Protein AF-A0A1X0S6D9-F1 (afdb_monomer_lite)

pLDDT: mean 72.65, std 21.73, range [29.25, 95.44]

Radius of gyration: 28.61 Å; chains: 1; bounding box: 70×39×97 Å

Organism: Rhizopus microsporus (NCBI:txid58291)

Secondary structure (DSSP, 8-state):
--HHHHHHHHHHHHTTTSEEEEEEEEE-TTTSSSEEEEEEEEEE--TT-SPPPPPP-SEEEEETTEEEE---TTPPPB-TTT--BS--GGG-TTSPP--PBPTTT--BSS-GGG-TT-S-GGGS----PPPPPTT----------PPP--------------------------------PPP-PPPPPPPPPP-

Structure (mmCIF, N/CA/C/O backbone):
data_AF-A0A1X0S6D9-F1
#
_entry.id   AF-A0A1X0S6D9-F1
#
loop_
_atom_site.group_PDB
_atom_site.id
_atom_site.type_symbol
_atom_site.label_atom_id
_atom_site.label_alt_id
_atom_site.label_comp_id
_atom_site.label_asym_id
_atom_site.label_entity_id
_atom_site.label_seq_id
_atom_site.pdbx_PDB_ins_code
_atom_site.Cartn_x
_atom_site.Cartn_y
_atom_site.Cartn_z
_atom_site.occupancy
_atom_site.B_iso_or_equiv
_atom_site.auth_seq_id
_atom_site.auth_comp_id
_atom_site.auth_asym_id
_atom_site.auth_atom_id
_atom_site.pdbx_PDB_model_num
ATOM 1 N N . MET A 1 1 ? -3.672 19.809 2.678 1.00 74.12 1 MET A N 1
ATOM 2 C CA . MET A 1 1 ? -3.952 19.153 3.972 1.00 74.12 1 MET A CA 1
ATOM 3 C C . MET A 1 1 ? -2.693 19.253 4.811 1.00 74.12 1 MET A C 1
ATOM 5 O O . MET A 1 1 ? -1.632 18.949 4.273 1.00 74.12 1 MET A O 1
ATOM 9 N N . SER A 1 2 ? -2.785 19.745 6.048 1.00 86.00 2 SER A N 1
ATOM 10 C CA . SER A 1 2 ? -1.627 19.768 6.954 1.00 86.00 2 SER A CA 1
ATOM 11 C C . SER A 1 2 ? -1.266 18.348 7.403 1.00 86.00 2 SER A C 1
ATOM 13 O O . SER A 1 2 ? -2.060 17.416 7.237 1.00 86.00 2 SER A O 1
ATOM 15 N N . ILE A 1 3 ? -0.071 18.162 7.961 1.00 87.31 3 ILE A N 1
ATOM 16 C CA . ILE A 1 3 ? 0.347 16.838 8.425 1.00 87.31 3 ILE A CA 1
ATOM 17 C C . ILE A 1 3 ? -0.449 16.366 9.641 1.00 87.31 3 ILE A C 1
ATOM 19 O O . ILE A 1 3 ? -0.754 15.181 9.749 1.00 87.31 3 ILE A O 1
ATOM 23 N N . GLU A 1 4 ? -0.850 17.286 10.514 1.00 89.38 4 GLU A N 1
ATOM 24 C CA . GLU A 1 4 ? -1.694 16.998 11.672 1.00 89.38 4 GLU A CA 1
ATOM 25 C C . GLU A 1 4 ? -3.076 16.523 11.211 1.00 89.38 4 GLU A C 1
ATOM 27 O O . GLU A 1 4 ? -3.553 15.483 11.652 1.00 89.38 4 GLU A O 1
ATOM 32 N N . GLN A 1 5 ? -3.666 17.208 10.224 1.00 90.12 5 GLN A N 1
ATOM 33 C CA . GLN A 1 5 ? -4.934 16.792 9.619 1.00 90.12 5 GLN A CA 1
ATOM 34 C C . GLN A 1 5 ? -4.836 15.412 8.958 1.00 90.12 5 GLN A C 1
ATOM 36 O O . GLN A 1 5 ? -5.751 14.598 9.085 1.00 90.12 5 GLN A O 1
ATOM 41 N N . LEU A 1 6 ? -3.734 15.135 8.249 1.00 89.88 6 LEU A N 1
ATOM 42 C CA . LEU A 1 6 ? -3.487 13.819 7.656 1.00 89.88 6 LEU A CA 1
ATOM 43 C C . LEU A 1 6 ? -3.380 12.744 8.743 1.00 89.88 6 LEU A C 1
ATOM 45 O O . LEU A 1 6 ? -3.995 11.687 8.614 1.00 89.88 6 LEU A O 1
ATOM 49 N N . ARG A 1 7 ? -2.627 13.021 9.811 1.00 91.38 7 ARG A N 1
ATOM 50 C CA . ARG A 1 7 ? -2.452 12.119 10.952 1.00 91.38 7 ARG A CA 1
ATOM 51 C C . ARG A 1 7 ? -3.796 11.769 11.578 1.00 91.38 7 ARG A C 1
ATOM 53 O O . ARG A 1 7 ? -4.087 10.586 11.717 1.00 91.38 7 ARG A O 1
ATOM 60 N N . ASP A 1 8 ? -4.620 12.758 11.903 1.00 92.81 8 ASP A N 1
ATOM 61 C CA . ASP A 1 8 ? -5.914 12.523 12.549 1.00 92.81 8 ASP A CA 1
ATOM 62 C C . ASP A 1 8 ? -6.859 11.727 11.644 1.00 92.81 8 ASP A C 1
ATOM 64 O O . ASP A 1 8 ? -7.493 10.766 12.087 1.00 92.81 8 ASP A O 1
ATOM 68 N N . LYS A 1 9 ? -6.894 12.049 10.344 1.00 92.81 9 LYS A N 1
ATOM 69 C CA . LYS A 1 9 ? -7.662 11.265 9.369 1.00 92.81 9 LYS A CA 1
ATOM 70 C C . LYS A 1 9 ? -7.171 9.820 9.272 1.00 92.81 9 LYS A C 1
ATOM 72 O O . LYS A 1 9 ? -7.998 8.915 9.202 1.00 92.81 9 LYS A O 1
ATOM 77 N N . LEU A 1 10 ? -5.857 9.585 9.280 1.00 92.94 10 LEU A N 1
ATOM 78 C CA . LEU A 1 10 ? -5.287 8.233 9.266 1.00 92.94 10 LEU A CA 1
ATOM 79 C C . LEU A 1 10 ? -5.650 7.474 10.543 1.00 92.94 10 LEU A C 1
ATOM 81 O O . LEU A 1 10 ? -6.169 6.367 10.451 1.00 92.94 10 LEU A O 1
ATOM 85 N N . LEU A 1 11 ? -5.459 8.067 11.722 1.00 93.50 11 LEU A N 1
ATOM 86 C CA . LEU A 1 11 ? -5.821 7.433 12.994 1.00 93.50 11 LEU A CA 1
ATOM 87 C C . LEU A 1 11 ? -7.296 7.009 13.010 1.00 93.50 11 LEU A C 1
ATOM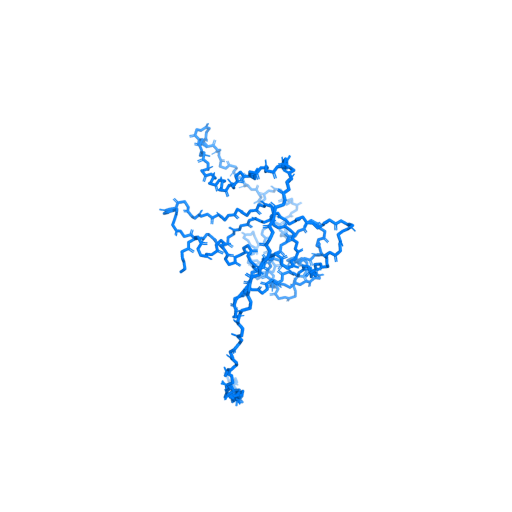 89 O O . LEU A 1 11 ? -7.602 5.853 13.303 1.00 93.50 11 LEU A O 1
ATOM 93 N N . ASN A 1 12 ? -8.193 7.913 12.612 1.00 93.31 12 ASN A N 1
ATOM 94 C CA . ASN A 1 12 ? -9.628 7.638 12.563 1.00 93.31 12 ASN A CA 1
ATOM 95 C C . ASN A 1 12 ? -9.982 6.575 11.516 1.00 93.31 12 ASN A C 1
ATOM 97 O O . ASN A 1 12 ? -10.788 5.686 11.781 1.00 93.31 12 ASN A O 1
ATOM 101 N N . ASN A 1 13 ? -9.365 6.634 10.333 1.00 94.31 13 ASN A N 1
ATOM 102 C CA . ASN A 1 13 ? -9.612 5.663 9.273 1.00 94.31 13 ASN A CA 1
ATOM 103 C C . ASN A 1 13 ? -9.200 4.246 9.696 1.00 94.31 13 ASN A C 1
ATOM 105 O O . ASN A 1 13 ? -9.939 3.293 9.435 1.00 94.31 13 ASN A O 1
ATOM 109 N N . PHE A 1 14 ? -8.049 4.122 10.361 1.00 94.81 14 PHE A N 1
ATOM 110 C CA . PHE A 1 14 ? -7.459 2.837 10.714 1.00 94.81 14 PHE A CA 1
ATOM 111 C C . PHE A 1 14 ? -8.010 2.213 12.001 1.00 94.81 14 PHE A C 1
ATOM 113 O O . PHE A 1 14 ? -7.869 1.002 12.183 1.00 94.81 14 PHE A O 1
ATOM 120 N N . ALA A 1 15 ? -8.701 2.987 12.842 1.00 93.38 15 ALA A N 1
ATOM 121 C CA . ALA A 1 15 ? -9.353 2.493 14.057 1.00 93.38 15 ALA A CA 1
ATOM 122 C C . ALA A 1 15 ? -10.362 1.354 13.793 1.00 93.38 15 ALA A C 1
ATOM 124 O O . ALA A 1 15 ? -10.583 0.507 14.657 1.00 93.38 15 ALA A O 1
ATOM 125 N N . ARG A 1 16 ? -10.933 1.274 12.581 1.00 93.44 16 ARG A N 1
ATOM 126 C CA . ARG A 1 16 ? -11.834 0.175 12.179 1.00 93.44 16 ARG A CA 1
ATOM 127 C C . ARG A 1 16 ? -11.128 -1.180 12.021 1.00 93.44 16 ARG A C 1
ATOM 129 O O . ARG A 1 16 ? -11.762 -2.228 12.108 1.00 93.44 16 ARG A O 1
ATOM 136 N N . TYR A 1 17 ? -9.815 -1.166 11.781 1.00 93.94 17 TYR A N 1
ATOM 137 C CA . TYR A 1 17 ? -9.015 -2.369 11.523 1.00 93.94 17 TYR A CA 1
ATOM 138 C C . TYR A 1 17 ? -8.257 -2.869 12.762 1.00 93.94 17 TYR A C 1
ATOM 140 O O . TYR A 1 17 ? -7.723 -3.983 12.737 1.00 93.94 17 TYR A O 1
ATOM 148 N N . GLY A 1 18 ? -8.192 -2.068 13.830 1.00 93.88 18 GLY A N 1
ATOM 149 C CA . GLY A 1 18 ? -7.515 -2.402 15.081 1.00 93.88 18 GLY A CA 1
ATOM 150 C C . GLY A 1 18 ? -7.342 -1.196 16.003 1.00 93.88 18 GLY A C 1
ATOM 151 O O . GLY A 1 18 ? -7.600 -0.054 15.626 1.00 93.88 18 GLY A O 1
ATOM 152 N N . ILE A 1 19 ? -6.842 -1.449 17.210 1.00 93.44 19 ILE A N 1
ATOM 153 C CA . ILE A 1 19 ? -6.439 -0.402 18.151 1.00 93.44 19 ILE A CA 1
ATOM 154 C C . ILE A 1 19 ? -5.110 0.178 17.664 1.00 93.44 19 ILE A C 1
ATOM 156 O O . ILE A 1 19 ? -4.086 -0.507 17.660 1.00 93.44 19 ILE A O 1
ATOM 160 N N . VAL A 1 20 ? -5.111 1.442 17.250 1.00 95.00 20 VAL A N 1
ATOM 161 C CA . VAL A 1 20 ? -3.894 2.115 16.785 1.00 95.00 20 VAL A CA 1
ATOM 162 C C . VAL A 1 20 ? -3.003 2.450 17.983 1.00 95.00 20 VAL A C 1
ATOM 164 O O . VAL A 1 20 ? -3.421 3.202 18.863 1.00 95.00 20 VAL A O 1
ATOM 167 N N . ARG A 1 21 ? -1.778 1.912 18.031 1.00 94.56 21 ARG A N 1
ATOM 168 C CA . ARG A 1 21 ? -0.798 2.267 19.083 1.00 94.56 21 ARG A CA 1
ATOM 169 C C . ARG A 1 21 ? 0.202 3.308 18.623 1.00 94.56 21 ARG A C 1
ATOM 171 O O . ARG A 1 21 ? 0.528 4.215 19.377 1.00 94.56 21 ARG A O 1
ATOM 178 N N . GLU A 1 22 ? 0.666 3.180 17.388 1.00 94.31 22 GLU A N 1
ATOM 179 C CA . GLU A 1 22 ? 1.701 4.045 16.840 1.00 94.31 22 GLU A CA 1
ATOM 180 C C . GLU A 1 22 ? 1.413 4.349 15.373 1.00 94.31 22 GLU A C 1
ATOM 182 O O . GLU A 1 22 ? 0.964 3.480 14.625 1.00 94.31 22 GLU A O 1
ATOM 187 N N . LEU A 1 23 ? 1.675 5.593 14.972 1.00 94.31 23 LEU A N 1
ATOM 188 C CA . LEU A 1 23 ? 1.601 6.055 13.593 1.00 94.31 23 LEU A CA 1
ATOM 189 C C . LEU A 1 23 ? 2.825 6.924 13.308 1.00 94.31 23 LEU A C 1
ATOM 191 O O . LEU A 1 23 ? 2.993 7.993 13.899 1.00 94.31 23 LEU A O 1
ATOM 195 N N . VAL A 1 24 ? 3.643 6.464 12.369 1.00 93.00 24 VAL A N 1
ATOM 196 C CA . VAL A 1 24 ? 4.823 7.159 11.861 1.00 93.00 24 VAL A CA 1
ATOM 197 C C . VAL A 1 24 ? 4.547 7.572 10.423 1.00 93.00 24 VAL A C 1
ATOM 199 O O . VAL A 1 24 ? 4.205 6.745 9.579 1.00 93.00 24 VAL A O 1
ATOM 202 N N . ILE A 1 25 ? 4.702 8.860 10.139 1.00 92.12 25 ILE A N 1
ATOM 203 C CA . ILE A 1 25 ? 4.553 9.439 8.804 1.00 92.12 25 ILE A CA 1
ATOM 204 C C . ILE A 1 25 ? 5.939 9.911 8.378 1.00 92.12 25 ILE A C 1
ATOM 206 O O . ILE A 1 25 ? 6.528 10.748 9.060 1.00 92.12 25 ILE A O 1
ATOM 210 N N . TYR A 1 26 ? 6.468 9.379 7.277 1.00 90.00 26 TYR A N 1
ATOM 211 C CA . TYR A 1 26 ? 7.764 9.818 6.772 1.00 90.00 26 TYR A CA 1
ATOM 212 C C . TYR A 1 26 ? 7.613 11.116 5.979 1.00 90.00 26 TYR A C 1
ATOM 214 O O . TYR A 1 26 ? 6.685 11.285 5.180 1.00 90.00 26 TYR A O 1
ATOM 222 N N . LEU A 1 27 ? 8.549 12.031 6.199 1.00 88.25 27 LEU A N 1
ATOM 223 C CA . LEU A 1 27 ? 8.610 13.324 5.532 1.00 88.25 27 LEU A CA 1
ATOM 224 C C . LEU A 1 27 ? 9.818 13.377 4.618 1.00 88.25 27 LEU A C 1
ATOM 226 O O . LEU A 1 27 ? 10.778 12.645 4.828 1.00 88.25 27 LEU A O 1
ATOM 230 N N . ASP A 1 28 ? 9.735 14.204 3.582 1.00 83.19 28 ASP A N 1
ATOM 231 C CA . ASP A 1 28 ? 10.884 14.434 2.713 1.00 83.19 28 ASP A CA 1
ATOM 232 C C . ASP A 1 28 ? 11.926 15.322 3.408 1.00 83.19 28 ASP A C 1
ATOM 234 O O . ASP A 1 28 ? 11.591 16.337 4.034 1.00 83.19 28 ASP A O 1
ATOM 238 N N . ASP A 1 29 ? 13.188 14.937 3.254 1.00 71.44 29 ASP A N 1
ATOM 239 C CA . ASP A 1 29 ? 14.363 15.584 3.826 1.00 71.44 29 ASP A CA 1
ATOM 240 C C . ASP A 1 29 ? 14.575 17.013 3.300 1.00 71.44 29 ASP A C 1
ATOM 242 O O . ASP A 1 29 ? 15.114 17.856 4.016 1.00 71.44 29 ASP A O 1
ATOM 246 N N . TRP A 1 30 ? 14.136 17.332 2.073 1.00 71.06 30 TRP A N 1
ATOM 247 C CA . TRP A 1 30 ? 14.422 18.638 1.460 1.00 71.06 30 TRP A CA 1
ATOM 248 C C . TRP A 1 30 ? 13.628 19.798 2.078 1.00 71.06 30 TRP A C 1
ATOM 250 O O . TRP A 1 30 ? 14.054 20.951 1.996 1.00 71.06 30 TRP A O 1
ATOM 260 N N . ALA A 1 31 ? 12.475 19.538 2.703 1.00 68.06 31 ALA A N 1
ATOM 261 C CA . ALA A 1 31 ? 11.755 20.609 3.398 1.00 68.06 31 ALA A CA 1
ATOM 262 C C . ALA A 1 31 ? 11.004 20.214 4.669 1.00 68.06 31 ALA A C 1
ATOM 264 O O . ALA A 1 31 ? 10.358 21.095 5.236 1.00 68.06 31 ALA A O 1
ATOM 265 N N . GLN A 1 32 ? 11.025 18.942 5.093 1.00 66.31 32 GLN A N 1
ATOM 266 C CA . GLN A 1 32 ? 10.344 18.423 6.295 1.00 66.31 32 GLN A CA 1
ATOM 267 C C . GLN A 1 32 ? 8.880 18.881 6.460 1.00 66.31 32 GLN A C 1
ATOM 269 O O . GLN A 1 32 ? 8.333 18.917 7.558 1.00 66.31 32 GLN A O 1
ATOM 274 N N . ARG A 1 33 ? 8.222 19.268 5.363 1.00 72.25 33 ARG A N 1
ATOM 275 C CA . ARG A 1 33 ? 6.898 19.919 5.373 1.00 72.25 33 ARG A CA 1
ATOM 276 C C . ARG A 1 33 ? 5.863 19.160 4.562 1.00 72.25 33 ARG A C 1
ATOM 278 O O . ARG A 1 33 ? 4.696 19.540 4.557 1.00 72.25 33 ARG A O 1
ATOM 285 N N . TRP A 1 34 ? 6.276 18.108 3.865 1.00 80.31 34 TRP A N 1
ATOM 286 C CA . TRP A 1 34 ? 5.420 17.348 2.970 1.00 80.31 34 TRP A CA 1
ATOM 287 C C . TRP A 1 34 ? 5.636 15.857 3.168 1.00 80.31 34 TRP A C 1
ATOM 289 O O . TRP A 1 34 ? 6.749 15.373 3.371 1.00 80.31 34 TRP A O 1
ATOM 299 N N . PHE A 1 35 ? 4.514 15.150 3.130 1.00 84.25 35 PHE A N 1
ATOM 300 C CA . PHE A 1 35 ? 4.442 13.708 3.256 1.00 84.25 35 PHE A CA 1
ATOM 301 C C . PHE A 1 35 ? 5.137 13.035 2.070 1.00 84.25 35 PHE A C 1
ATOM 303 O O . PHE A 1 35 ? 4.791 13.306 0.921 1.00 84.25 35 PHE A O 1
ATOM 310 N N . SER A 1 36 ? 6.070 12.122 2.347 1.00 85.50 36 SER A N 1
ATOM 311 C CA . SER A 1 36 ? 6.827 11.397 1.313 1.00 85.50 36 SER A CA 1
ATOM 312 C C . SER A 1 36 ? 6.026 10.278 0.631 1.00 85.50 36 SER A C 1
ATOM 314 O O . SER A 1 36 ? 6.542 9.570 -0.234 1.00 85.50 36 SER A O 1
ATOM 316 N N . GLY A 1 37 ? 4.765 10.083 1.031 1.00 88.12 37 GLY A N 1
ATOM 317 C CA . GLY A 1 37 ? 3.901 9.021 0.519 1.00 88.12 37 GLY A CA 1
ATOM 318 C C . GLY A 1 37 ? 4.013 7.698 1.278 1.00 88.12 37 GLY A C 1
ATOM 319 O O . GLY A 1 37 ? 3.290 6.762 0.949 1.00 88.12 37 GLY A O 1
ATOM 320 N N . ASN A 1 38 ? 4.884 7.605 2.290 1.00 90.81 38 ASN A N 1
ATOM 321 C CA . ASN A 1 38 ? 5.117 6.377 3.047 1.00 90.81 38 ASN A CA 1
ATOM 322 C C . ASN A 1 38 ? 4.995 6.606 4.555 1.00 90.81 38 ASN A C 1
ATOM 324 O O . ASN A 1 38 ? 5.392 7.641 5.085 1.00 90.81 38 ASN A O 1
ATOM 328 N N . GLY A 1 39 ? 4.493 5.601 5.261 1.00 93.19 39 GLY A N 1
ATOM 329 C CA . GLY A 1 39 ? 4.383 5.611 6.712 1.00 93.19 39 GLY A CA 1
ATOM 330 C C . GLY A 1 39 ? 4.177 4.206 7.257 1.00 93.19 39 GLY A C 1
ATOM 331 O O . GLY A 1 39 ? 3.970 3.256 6.500 1.00 93.19 39 GLY A O 1
ATOM 332 N N . CYS A 1 40 ? 4.228 4.095 8.576 1.00 94.38 40 CYS A N 1
ATOM 333 C CA . CYS A 1 40 ? 4.049 2.852 9.309 1.00 94.38 40 CYS A CA 1
ATOM 334 C C . CYS A 1 40 ? 2.967 3.056 10.366 1.00 94.38 40 CYS A C 1
ATOM 336 O O . CYS A 1 40 ? 2.946 4.079 11.047 1.00 94.38 40 CYS A O 1
ATOM 338 N N . ILE A 1 41 ? 2.081 2.076 10.520 1.00 95.31 41 ILE A N 1
ATOM 339 C CA . ILE A 1 41 ? 1.064 2.072 11.568 1.00 95.31 41 ILE A CA 1
ATOM 340 C C . ILE A 1 41 ? 1.109 0.742 12.311 1.00 95.31 41 ILE A C 1
ATOM 342 O O . ILE A 1 41 ? 1.140 -0.323 11.692 1.00 95.31 41 ILE A O 1
ATOM 346 N N . TYR A 1 42 ? 1.118 0.807 13.639 1.00 94.94 42 TYR A N 1
ATOM 347 C CA . TYR A 1 42 ? 0.985 -0.365 14.489 1.00 94.94 42 TYR A CA 1
ATOM 348 C C . TYR A 1 42 ? -0.467 -0.508 14.935 1.00 94.94 42 TYR A C 1
ATOM 350 O O . TYR A 1 42 ? -1.009 0.355 15.634 1.00 94.94 42 TYR A O 1
ATOM 358 N N . LEU A 1 43 ? -1.077 -1.625 14.539 1.00 94.44 43 LEU A N 1
ATOM 359 C CA . LEU A 1 43 ? -2.441 -1.996 14.892 1.00 94.44 43 LEU A CA 1
ATOM 360 C C . LEU A 1 43 ? -2.415 -3.202 15.823 1.00 94.44 43 LEU A C 1
ATOM 362 O O . LEU A 1 43 ? -1.973 -4.287 15.443 1.00 94.44 43 LEU A O 1
ATOM 366 N N . GLU A 1 44 ? -2.940 -3.026 17.026 1.00 93.19 44 GLU A N 1
ATOM 367 C CA . GLU A 1 44 ? -3.200 -4.125 17.940 1.00 93.19 44 GLU A CA 1
ATOM 368 C C . GLU A 1 44 ? -4.605 -4.683 17.698 1.00 93.19 44 GLU A C 1
ATOM 370 O O . GLU A 1 44 ? -5.591 -3.946 17.658 1.00 93.19 44 GLU A O 1
ATOM 375 N N . ARG A 1 45 ? -4.701 -6.005 17.547 1.00 92.12 45 ARG A N 1
ATOM 376 C CA . ARG A 1 45 ? -5.973 -6.731 17.448 1.00 92.12 45 ARG A CA 1
ATOM 377 C C . ARG A 1 45 ? -6.018 -7.768 18.568 1.00 92.12 45 ARG A C 1
ATOM 379 O O . ARG A 1 45 ? -5.463 -8.855 18.387 1.00 92.12 45 ARG A O 1
ATOM 386 N N . PRO A 1 46 ? -6.614 -7.439 19.727 1.00 88.38 46 PRO A N 1
ATOM 387 C CA . PRO A 1 46 ? -6.722 -8.373 20.835 1.00 88.38 46 PRO A CA 1
ATOM 388 C C . PRO A 1 46 ? -7.518 -9.616 20.404 1.00 88.38 46 PRO A C 1
ATOM 390 O O . PRO A 1 46 ? -8.582 -9.479 19.802 1.00 88.38 46 PRO A O 1
ATOM 393 N N . PRO A 1 47 ? -7.040 -10.836 20.697 1.00 80.69 47 PRO A N 1
ATOM 394 C CA . PRO A 1 47 ? -7.726 -12.065 20.295 1.00 80.69 47 PRO A CA 1
ATOM 395 C C . PRO A 1 47 ? -9.032 -12.313 21.069 1.00 80.69 47 PRO A C 1
ATOM 397 O O . PRO A 1 47 ? -9.858 -13.101 20.620 1.00 80.69 47 PRO A O 1
ATOM 400 N N . SER A 1 48 ? -9.216 -11.659 22.220 1.00 75.50 48 SER A N 1
ATOM 401 C CA . SER A 1 48 ? -10.331 -11.862 23.155 1.00 75.50 48 SER A CA 1
ATOM 402 C C . SER A 1 48 ? -11.237 -10.638 23.325 1.00 75.50 48 SER A C 1
ATOM 404 O O . SER A 1 48 ? -12.014 -10.586 24.274 1.00 75.50 48 SER A O 1
ATOM 406 N N . SER A 1 49 ? -11.127 -9.621 22.466 1.00 71.94 49 SER A N 1
ATOM 407 C CA . SER A 1 49 ? -11.982 -8.435 22.570 1.00 71.94 49 SER A CA 1
ATOM 408 C C . SER A 1 49 ? -13.388 -8.698 22.031 1.00 71.94 49 SER A C 1
ATOM 410 O O . SER A 1 49 ? -13.549 -9.327 20.988 1.00 71.94 49 SER A O 1
ATOM 412 N N . GLU A 1 50 ? -14.403 -8.114 22.673 1.00 82.38 50 GLU A N 1
ATOM 413 C CA . GLU A 1 50 ? -15.772 -8.028 22.130 1.00 82.38 50 GLU A CA 1
ATOM 414 C C . GLU A 1 50 ? -15.836 -7.198 20.833 1.00 82.38 50 GLU A C 1
ATOM 416 O O . GLU A 1 50 ? -16.765 -7.323 20.034 1.0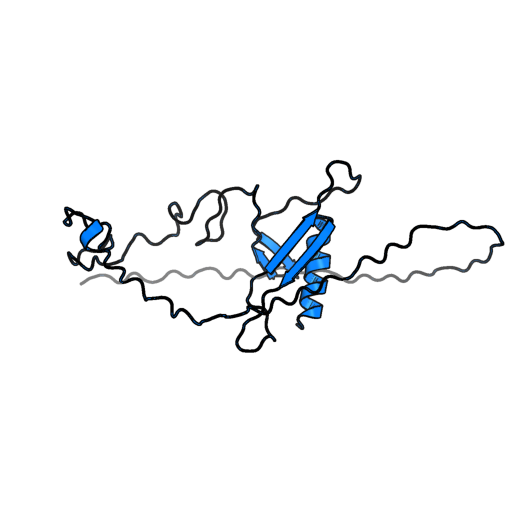0 82.38 50 GLU A O 1
ATOM 421 N N . ILE A 1 51 ? -14.817 -6.368 20.596 1.00 86.62 51 ILE A N 1
ATOM 422 C CA . ILE A 1 51 ? -14.695 -5.516 19.417 1.00 86.62 51 ILE A CA 1
ATOM 423 C C . ILE A 1 51 ? -14.280 -6.366 18.211 1.00 86.62 51 ILE A C 1
ATOM 425 O O . ILE A 1 51 ? -13.185 -6.934 18.174 1.00 86.62 51 ILE A O 1
ATOM 429 N N . LYS A 1 52 ? -15.151 -6.416 17.199 1.00 90.06 52 LYS A N 1
ATOM 430 C CA . LYS A 1 52 ? -14.849 -6.997 15.887 1.00 90.06 52 LYS A CA 1
ATOM 431 C C . LYS A 1 52 ? -14.237 -5.926 14.992 1.00 90.06 52 LYS A C 1
ATOM 433 O O . LYS A 1 52 ? -14.855 -4.896 14.754 1.00 90.06 52 LYS A O 1
ATOM 438 N N . PHE A 1 53 ? -13.038 -6.195 14.487 1.00 93.00 53 PHE A N 1
ATOM 439 C CA . PHE A 1 53 ? -12.355 -5.328 13.530 1.00 93.00 53 PHE A CA 1
ATOM 440 C C . PHE A 1 53 ? -12.508 -5.853 12.107 1.00 93.00 53 PHE A C 1
ATOM 442 O O . PHE A 1 53 ? -12.448 -7.069 11.880 1.00 93.00 53 PHE A O 1
ATOM 449 N N . ASP A 1 54 ? -12.581 -4.940 11.147 1.00 93.44 54 ASP A N 1
ATOM 450 C CA . ASP A 1 54 ? -12.649 -5.281 9.730 1.00 93.44 54 ASP A CA 1
ATOM 451 C C . ASP A 1 54 ? -11.362 -5.987 9.263 1.00 93.44 54 ASP A C 1
ATOM 453 O O . ASP A 1 54 ? -10.272 -5.773 9.822 1.00 93.44 54 ASP A O 1
ATOM 457 N N . PRO A 1 55 ? -11.439 -6.879 8.260 1.00 92.88 55 PRO A N 1
ATOM 458 C CA . PRO A 1 55 ? -10.247 -7.456 7.658 1.00 92.88 55 PRO A CA 1
ATOM 459 C C . PRO A 1 55 ? -9.430 -6.368 6.948 1.00 92.88 55 PRO A C 1
ATOM 461 O O . PRO A 1 55 ? -9.974 -5.499 6.273 1.00 92.88 55 PRO A O 1
ATOM 464 N N . LEU A 1 56 ? -8.105 -6.433 7.088 1.00 92.38 56 LEU A N 1
ATOM 465 C CA . LEU A 1 56 ? -7.197 -5.572 6.331 1.00 92.38 56 LEU A CA 1
ATOM 466 C C . LEU A 1 56 ? -7.116 -6.054 4.882 1.00 92.38 56 LEU A C 1
ATOM 468 O O . LEU A 1 56 ? -6.943 -7.246 4.618 1.00 92.38 56 LEU A O 1
ATOM 472 N N . THR A 1 57 ? -7.194 -5.115 3.948 1.00 94.12 57 THR A N 1
ATOM 473 C CA . THR A 1 57 ? -7.025 -5.338 2.510 1.00 94.12 57 THR A CA 1
ATOM 474 C C . THR A 1 57 ? -5.768 -4.634 2.011 1.00 94.12 57 THR A C 1
ATOM 476 O O . THR A 1 57 ? -5.271 -3.705 2.641 1.00 94.12 57 THR A O 1
ATOM 479 N N . TYR A 1 58 ? -5.229 -5.066 0.864 1.00 94.94 58 TYR A N 1
ATOM 480 C CA . TYR A 1 58 ? -4.064 -4.397 0.268 1.00 94.94 58 TYR A CA 1
ATOM 481 C C . TYR A 1 58 ? -4.346 -2.941 -0.078 1.00 94.94 58 TYR A C 1
ATOM 483 O O . TYR A 1 58 ? -3.532 -2.067 0.186 1.00 94.94 58 TYR A O 1
ATOM 491 N N . ASN A 1 59 ? -5.496 -2.706 -0.706 1.00 94.88 59 ASN A N 1
ATOM 492 C CA . ASN A 1 59 ? -6.001 -1.385 -1.016 1.00 94.88 59 ASN A CA 1
ATOM 493 C C . ASN A 1 59 ? -6.938 -0.980 0.125 1.00 94.88 59 ASN A C 1
ATOM 495 O O . ASN A 1 59 ? -7.973 -1.620 0.325 1.00 94.88 59 ASN A O 1
ATOM 499 N N . ILE A 1 60 ? -6.523 0.021 0.897 1.00 94.50 60 ILE A N 1
ATOM 500 C CA . ILE A 1 60 ? -7.219 0.520 2.076 1.00 94.50 60 ILE A CA 1
ATOM 501 C C . ILE A 1 60 ? -7.883 1.848 1.695 1.00 94.50 60 ILE A C 1
ATOM 503 O O . ILE A 1 60 ? -7.180 2.813 1.373 1.00 94.50 60 ILE A O 1
ATOM 507 N N . PRO A 1 61 ? -9.223 1.926 1.708 1.00 93.38 61 PRO A N 1
ATOM 508 C CA . PRO A 1 61 ? -9.931 3.153 1.372 1.00 93.38 61 PRO A CA 1
ATOM 509 C C . PRO A 1 61 ? -9.681 4.208 2.452 1.00 93.38 61 PRO A C 1
ATOM 511 O O . PRO A 1 61 ? -9.852 3.938 3.643 1.00 93.38 61 PRO A O 1
ATOM 514 N N . PHE A 1 62 ? -9.290 5.412 2.041 1.00 89.31 62 PHE A N 1
ATOM 515 C CA . PHE A 1 62 ? -8.950 6.500 2.950 1.00 89.31 62 PHE A CA 1
ATOM 516 C C . PHE A 1 62 ? -10.069 7.541 3.048 1.00 89.31 62 PHE A C 1
ATOM 518 O O . PHE A 1 62 ? -10.660 7.686 4.119 1.00 89.31 62 PHE A O 1
ATOM 525 N N . ASP A 1 63 ? -10.361 8.239 1.947 1.00 84.69 63 ASP A N 1
ATOM 526 C CA . ASP A 1 63 ? -11.355 9.321 1.897 1.00 84.69 63 ASP A CA 1
ATOM 527 C C . ASP A 1 63 ? -11.809 9.589 0.452 1.00 84.69 63 ASP A C 1
ATOM 529 O O . ASP A 1 63 ? -10.991 9.974 -0.392 1.00 84.69 63 ASP A O 1
ATOM 533 N N . GLY A 1 64 ? -13.099 9.377 0.168 1.00 85.44 64 GLY A N 1
ATOM 534 C CA . GLY A 1 64 ? -13.665 9.466 -1.182 1.00 85.44 64 GLY A CA 1
ATOM 535 C C . GLY A 1 64 ? -12.915 8.570 -2.172 1.00 85.44 64 GLY A C 1
ATOM 536 O O . GLY A 1 64 ? -12.887 7.351 -2.012 1.00 85.44 64 GLY A O 1
ATOM 537 N N . ASP A 1 65 ? -12.259 9.193 -3.151 1.00 86.75 65 ASP A N 1
ATOM 538 C CA . ASP A 1 65 ? -11.480 8.512 -4.196 1.00 86.75 65 ASP A CA 1
ATOM 539 C C . ASP A 1 65 ? -10.043 8.154 -3.769 1.00 86.75 65 ASP A C 1
ATOM 541 O O . ASP A 1 65 ? -9.301 7.504 -4.512 1.00 86.75 65 ASP A O 1
ATOM 545 N N . HIS A 1 66 ? -9.612 8.571 -2.575 1.00 88.69 66 HIS A N 1
ATOM 546 C CA . HIS A 1 66 ? -8.267 8.283 -2.091 1.00 88.69 66 HIS A CA 1
ATOM 547 C C . HIS A 1 66 ? -8.212 6.911 -1.422 1.00 88.69 66 HIS A C 1
ATOM 549 O O . HIS A 1 66 ? -8.990 6.597 -0.521 1.00 88.69 66 HIS A O 1
ATOM 555 N N . SER A 1 67 ? -7.212 6.123 -1.805 1.00 92.94 67 SER A N 1
ATOM 556 C CA . SER A 1 67 ? -6.839 4.878 -1.139 1.00 92.94 67 SER A CA 1
ATOM 557 C C . SER A 1 67 ? -5.339 4.843 -0.879 1.00 92.94 67 SER A C 1
ATOM 559 O O . SER A 1 67 ? -4.552 5.458 -1.603 1.00 92.94 67 SER A O 1
ATOM 561 N N . CYS A 1 68 ? -4.936 4.125 0.164 1.00 92.94 68 CYS A N 1
ATOM 562 C CA . CYS A 1 68 ? -3.539 3.822 0.439 1.00 92.94 68 CYS A CA 1
ATOM 563 C C . CYS A 1 68 ? -3.282 2.320 0.299 1.00 92.94 68 CYS A C 1
ATOM 565 O O . CYS A 1 68 ? -4.186 1.494 0.415 1.00 92.94 68 CYS A O 1
ATOM 567 N N . LEU A 1 69 ? -2.034 1.961 0.001 1.00 94.75 69 LEU A N 1
ATOM 568 C CA . LEU A 1 69 ? -1.623 0.565 -0.097 1.00 94.75 69 LEU A CA 1
ATOM 569 C C . LEU A 1 69 ? -0.965 0.141 1.216 1.00 94.75 69 LEU A C 1
ATOM 571 O O . LEU A 1 69 ? 0.025 0.744 1.626 1.00 94.75 69 LEU A O 1
ATOM 575 N N . GLY A 1 70 ? -1.508 -0.889 1.861 1.00 94.25 70 GLY A N 1
ATOM 576 C CA . GLY A 1 70 ? -1.014 -1.429 3.127 1.00 94.25 70 GLY A CA 1
ATOM 577 C C . GLY A 1 70 ? -0.401 -2.817 2.961 1.00 94.25 70 GLY A C 1
ATOM 578 O O . GLY A 1 70 ? -0.919 -3.645 2.218 1.00 94.25 70 GLY A O 1
ATOM 579 N N . THR A 1 71 ? 0.696 -3.093 3.670 1.00 94.38 71 THR A N 1
ATOM 580 C CA . THR A 1 71 ? 1.329 -4.425 3.704 1.00 94.38 71 THR A CA 1
ATOM 581 C C . THR A 1 71 ? 1.644 -4.830 5.139 1.00 94.38 71 THR A C 1
ATOM 583 O O . THR A 1 71 ? 1.982 -3.974 5.953 1.00 94.38 71 THR A O 1
ATOM 586 N N . TRP A 1 72 ? 1.531 -6.123 5.456 1.00 94.69 72 TRP A N 1
ATOM 587 C CA . TRP A 1 72 ? 1.814 -6.674 6.787 1.00 94.69 72 TRP A CA 1
ATOM 588 C C . TRP A 1 72 ? 2.350 -8.110 6.695 1.00 94.69 72 TRP A C 1
ATOM 590 O O . TRP A 1 72 ? 2.195 -8.782 5.677 1.00 94.69 72 TRP A O 1
ATOM 600 N N . SER A 1 73 ? 2.971 -8.608 7.768 1.00 90.50 73 SER A N 1
ATOM 601 C CA . SER A 1 73 ? 3.751 -9.859 7.746 1.00 90.50 73 SER A CA 1
ATOM 602 C C . SER A 1 73 ? 2.956 -11.125 7.406 1.00 90.50 73 SER A C 1
ATOM 604 O O . SER A 1 73 ? 3.530 -12.084 6.905 1.00 90.50 73 SER A O 1
ATOM 606 N N . LYS A 1 74 ? 1.650 -11.150 7.692 1.00 89.94 74 LYS A N 1
ATOM 607 C CA . LYS A 1 74 ? 0.759 -12.298 7.426 1.00 89.94 74 LYS A CA 1
ATOM 608 C C . LYS A 1 74 ? -0.067 -12.133 6.142 1.00 89.94 74 LYS A C 1
ATOM 610 O O . LYS A 1 74 ? -1.067 -12.819 5.974 1.00 89.94 74 LYS A O 1
ATOM 615 N N . MET A 1 75 ? 0.294 -11.180 5.290 1.00 92.69 75 MET A N 1
ATOM 616 C CA . MET A 1 75 ? -0.413 -10.897 4.047 1.00 92.69 75 MET A CA 1
ATOM 617 C C . MET A 1 75 ? 0.022 -11.847 2.925 1.00 92.69 75 MET A C 1
ATOM 619 O O . MET A 1 75 ? 1.189 -12.231 2.841 1.00 92.69 75 MET A O 1
ATOM 623 N N . ASP A 1 76 ? -0.901 -12.164 2.020 1.00 93.88 76 ASP A N 1
ATOM 624 C CA . ASP A 1 76 ? -0.597 -12.900 0.796 1.00 93.88 76 ASP A CA 1
ATOM 625 C C . ASP A 1 76 ? 0.343 -12.144 -0.158 1.00 93.88 76 ASP A C 1
ATOM 627 O O . ASP A 1 76 ? 0.606 -10.940 -0.045 1.00 93.88 76 ASP A O 1
ATOM 631 N N . LYS A 1 77 ? 0.860 -12.878 -1.150 1.00 94.44 77 LYS A N 1
ATOM 632 C CA . LYS A 1 77 ? 1.749 -12.330 -2.180 1.00 94.44 77 LYS A CA 1
ATOM 633 C C . LYS A 1 77 ? 1.045 -11.216 -2.952 1.00 94.44 77 LYS A C 1
ATOM 635 O O . LYS A 1 77 ? -0.066 -11.395 -3.452 1.00 94.44 77 LYS A O 1
ATOM 640 N N . HIS A 1 78 ? 1.748 -10.103 -3.120 1.00 94.88 78 HIS A N 1
ATOM 641 C CA . HIS A 1 78 ? 1.280 -8.967 -3.894 1.00 94.88 78 HIS A CA 1
ATOM 642 C C . HIS A 1 78 ? 2.317 -8.483 -4.897 1.00 94.88 78 HIS A C 1
ATOM 644 O O . HIS A 1 78 ? 3.536 -8.618 -4.722 1.00 94.88 78 HIS A O 1
ATOM 650 N N . CYS A 1 79 ? 1.816 -7.864 -5.958 1.00 95.25 79 CYS A N 1
ATOM 651 C CA . CYS A 1 79 ? 2.648 -7.370 -7.025 1.00 95.25 79 CYS A CA 1
ATOM 652 C C . CYS A 1 79 ? 2.985 -5.902 -6.808 1.00 95.25 79 CYS A C 1
ATOM 654 O O . CYS A 1 79 ? 2.155 -5.011 -6.970 1.00 95.25 79 CYS A O 1
ATOM 656 N N . ILE A 1 80 ? 4.259 -5.628 -6.548 1.00 93.56 80 ILE A N 1
ATOM 657 C CA . ILE A 1 80 ? 4.759 -4.257 -6.399 1.00 93.56 80 ILE A CA 1
ATOM 658 C C . ILE A 1 80 ? 4.683 -3.425 -7.693 1.00 93.56 80 ILE A C 1
ATOM 660 O O . ILE A 1 80 ? 4.826 -2.204 -7.623 1.00 93.56 80 ILE A O 1
ATOM 664 N N . TYR A 1 81 ? 4.495 -4.061 -8.858 1.00 93.50 81 TYR A N 1
ATOM 665 C CA . TYR A 1 81 ? 4.368 -3.384 -10.153 1.00 93.50 81 TYR A CA 1
ATOM 666 C C . TYR A 1 81 ? 2.919 -2.972 -10.435 1.00 93.50 81 TYR A C 1
ATOM 668 O O . TYR A 1 81 ? 2.631 -1.781 -10.436 1.00 93.50 81 TYR A O 1
ATOM 676 N N . CYS A 1 82 ? 2.011 -3.936 -10.607 1.00 94.12 82 CYS A N 1
ATOM 677 C CA . CYS A 1 82 ? 0.618 -3.662 -10.972 1.00 94.12 82 CYS A CA 1
ATOM 678 C C . CYS A 1 82 ? -0.315 -3.439 -9.772 1.00 94.12 82 CYS A C 1
ATOM 680 O O . CYS A 1 82 ? -1.499 -3.203 -9.969 1.00 94.12 82 CYS A O 1
ATOM 682 N N . LYS A 1 83 ? 0.194 -3.546 -8.537 1.00 94.00 83 LYS A N 1
ATOM 683 C CA . LYS A 1 83 ? -0.565 -3.327 -7.293 1.00 94.00 83 LYS A CA 1
ATOM 684 C C . LYS A 1 83 ? -1.738 -4.304 -7.088 1.00 94.00 83 LYS A C 1
ATOM 686 O O . LYS A 1 83 ? -2.685 -3.990 -6.379 1.00 94.00 83 LYS A O 1
ATOM 691 N N . ALA A 1 84 ? -1.664 -5.501 -7.672 1.00 93.81 84 ALA A N 1
ATOM 692 C CA . ALA A 1 84 ? -2.678 -6.548 -7.524 1.00 93.81 84 ALA A CA 1
ATOM 693 C C . ALA A 1 84 ? -2.217 -7.693 -6.605 1.00 93.81 84 ALA A C 1
ATOM 695 O O . ALA A 1 84 ? -1.016 -7.899 -6.400 1.00 93.81 84 ALA A O 1
ATOM 696 N N . MET A 1 85 ? -3.185 -8.441 -6.068 1.00 95.44 85 MET A N 1
ATOM 697 C CA . MET A 1 85 ? -2.967 -9.634 -5.238 1.00 95.44 85 MET A CA 1
ATOM 698 C C . MET A 1 85 ? -2.668 -10.886 -6.066 1.00 95.44 85 MET A C 1
ATOM 700 O O . MET A 1 85 ? -2.943 -10.946 -7.264 1.00 95.44 85 MET A O 1
ATOM 704 N N . GLY A 1 86 ? -2.101 -11.897 -5.405 1.00 94.69 86 GLY A N 1
ATOM 705 C CA . GLY A 1 86 ? -1.971 -13.264 -5.915 1.00 94.69 86 GLY A CA 1
ATOM 706 C C . GLY A 1 86 ? -0.654 -13.583 -6.624 1.00 94.69 86 GLY A C 1
ATOM 707 O O . GLY A 1 86 ? -0.362 -14.752 -6.855 1.00 94.69 86 GLY A O 1
ATOM 708 N N . HIS A 1 87 ? 0.178 -12.589 -6.939 1.00 95.38 87 HIS A N 1
ATOM 709 C CA . HIS A 1 87 ? 1.450 -12.797 -7.638 1.00 95.38 87 HIS A CA 1
ATOM 710 C C . HIS A 1 87 ? 2.505 -11.773 -7.214 1.00 95.38 87 HIS A C 1
ATOM 712 O O . HIS A 1 87 ? 2.180 -10.720 -6.678 1.00 95.38 87 HIS A O 1
ATOM 718 N N . ILE A 1 88 ? 3.782 -12.065 -7.465 1.00 94.56 88 ILE A N 1
ATOM 719 C CA . ILE A 1 88 ? 4.887 -11.113 -7.270 1.00 94.56 88 ILE A CA 1
ATOM 720 C C . ILE A 1 88 ? 5.259 -10.452 -8.600 1.00 94.56 88 ILE A C 1
ATOM 722 O O . ILE A 1 88 ? 4.896 -10.945 -9.661 1.00 94.56 88 ILE A O 1
ATOM 726 N N . ARG A 1 89 ? 6.053 -9.368 -8.578 1.00 93.12 89 ARG A N 1
ATOM 727 C CA . ARG A 1 89 ? 6.475 -8.646 -9.802 1.00 93.12 89 ARG A CA 1
ATOM 728 C C . ARG A 1 89 ? 6.984 -9.565 -10.920 1.00 93.12 89 ARG A C 1
ATOM 730 O O . ARG A 1 89 ? 6.724 -9.267 -12.074 1.00 93.12 89 ARG A O 1
ATOM 737 N N . LYS A 1 90 ? 7.721 -10.630 -10.589 1.00 89.62 90 LYS A N 1
ATOM 738 C CA . LYS A 1 90 ? 8.303 -11.553 -11.580 1.00 89.62 90 LYS A CA 1
ATOM 739 C C . LYS A 1 90 ? 7.248 -12.293 -12.403 1.00 89.62 90 LYS A C 1
ATOM 741 O O . LYS A 1 90 ? 7.472 -12.514 -13.583 1.00 89.62 90 LYS A O 1
ATOM 746 N N . ASP A 1 91 ? 6.115 -12.597 -11.784 1.00 92.12 91 ASP A N 1
ATOM 747 C CA . ASP A 1 91 ? 5.021 -13.366 -12.378 1.00 92.12 91 ASP A CA 1
ATOM 748 C C . ASP A 1 91 ? 3.879 -12.437 -12.826 1.00 92.12 91 ASP A C 1
ATOM 750 O O . ASP A 1 91 ? 2.746 -12.867 -13.023 1.00 92.12 91 ASP A O 1
ATOM 754 N N . CYS A 1 92 ? 4.145 -11.129 -12.917 1.00 93.56 92 CYS A N 1
ATOM 755 C CA . CYS A 1 92 ? 3.122 -10.146 -13.226 1.00 93.56 92 CYS A CA 1
ATOM 756 C C . CYS A 1 92 ? 2.779 -10.165 -14.720 1.00 93.56 92 CYS A C 1
ATOM 758 O O . CYS A 1 92 ? 3.659 -9.892 -15.537 1.00 93.56 92 CYS A O 1
ATOM 760 N N . PRO A 1 93 ? 1.508 -10.408 -15.092 1.00 90.38 93 PRO A N 1
ATOM 761 C CA . PRO A 1 93 ? 1.100 -10.520 -16.493 1.00 90.38 93 PRO A CA 1
ATOM 762 C C . PRO A 1 93 ? 1.183 -9.182 -17.235 1.00 90.38 93 PRO A C 1
ATOM 764 O O . PRO A 1 93 ? 1.354 -9.148 -18.448 1.00 90.38 93 PRO A O 1
ATOM 767 N N . SER A 1 94 ? 1.079 -8.071 -16.504 1.00 89.38 94 SER A N 1
ATOM 768 C CA . SER A 1 94 ? 1.221 -6.719 -17.045 1.00 89.38 94 SER A CA 1
ATOM 769 C C . SER A 1 94 ? 2.675 -6.261 -17.117 1.00 89.38 94 SER A C 1
ATOM 771 O O . SER A 1 94 ? 2.929 -5.151 -17.582 1.00 89.38 94 SER A O 1
ATOM 773 N N . LEU A 1 95 ? 3.633 -7.053 -16.614 1.00 86.88 95 LEU A N 1
ATOM 774 C CA . LEU A 1 95 ? 5.035 -6.679 -16.705 1.00 86.88 95 LEU A CA 1
ATOM 775 C C . LEU A 1 95 ? 5.454 -6.746 -18.177 1.00 86.88 95 LEU A C 1
ATOM 777 O O . LEU A 1 95 ? 5.295 -7.798 -18.798 1.00 86.88 95 LEU A O 1
ATOM 781 N N . PRO A 1 96 ? 6.017 -5.666 -18.743 1.00 80.56 96 PRO A N 1
ATOM 782 C CA . PRO A 1 96 ? 6.532 -5.715 -20.098 1.00 80.56 96 PRO A CA 1
ATOM 783 C C . PRO A 1 96 ? 7.551 -6.849 -20.205 1.00 80.56 96 PRO A C 1
ATOM 785 O O . PRO A 1 96 ? 8.519 -6.885 -19.435 1.00 80.56 96 PRO A O 1
ATOM 788 N N . THR A 1 97 ? 7.340 -7.766 -21.153 1.00 73.31 97 THR A N 1
ATOM 789 C CA . THR A 1 97 ? 8.349 -8.759 -21.541 1.00 73.31 97 THR A CA 1
ATOM 790 C C . THR A 1 97 ? 9.664 -8.026 -21.764 1.00 73.31 97 THR A C 1
ATOM 792 O O . THR A 1 97 ? 9.639 -6.925 -22.304 1.00 73.31 97 THR A O 1
ATOM 795 N N . GLU A 1 98 ? 10.786 -8.580 -21.300 1.00 70.19 98 GLU A N 1
ATOM 796 C CA . GLU A 1 98 ? 12.072 -7.885 -21.169 1.00 70.19 98 GLU A CA 1
ATOM 797 C C . GLU A 1 98 ? 12.558 -7.311 -22.524 1.00 70.19 98 GLU A C 1
ATOM 799 O O . GLU A 1 98 ? 13.387 -7.887 -23.214 1.00 70.19 98 GLU A O 1
ATOM 804 N N . THR A 1 99 ? 12.057 -6.138 -22.930 1.00 69.69 99 THR A N 1
ATOM 805 C CA . THR A 1 99 ? 12.371 -5.477 -24.216 1.00 69.69 99 THR A CA 1
ATOM 806 C C . THR A 1 99 ? 13.778 -4.899 -24.240 1.00 69.69 99 THR A C 1
ATOM 808 O O . THR A 1 99 ? 14.226 -4.356 -25.251 1.00 69.69 99 THR A O 1
ATOM 811 N N . ARG A 1 100 ? 14.482 -5.011 -23.113 1.00 79.94 100 ARG A N 1
ATOM 812 C CA . ARG A 1 100 ? 15.841 -4.534 -22.942 1.00 79.94 100 ARG A CA 1
ATOM 813 C C . ARG A 1 100 ? 16.745 -5.243 -23.940 1.00 79.94 100 ARG A C 1
ATOM 815 O O . ARG A 1 100 ? 16.678 -6.457 -24.132 1.00 79.94 100 ARG A O 1
ATOM 822 N N . THR A 1 101 ? 17.587 -4.442 -24.573 1.00 86.06 101 THR A N 1
ATOM 823 C CA . THR A 1 101 ? 18.655 -4.930 -25.429 1.00 86.06 101 THR A CA 1
ATOM 824 C C . THR A 1 101 ? 19.822 -5.344 -24.549 1.00 86.06 101 THR A C 1
ATOM 826 O O . THR A 1 101 ? 20.275 -4.585 -23.690 1.00 86.06 101 THR A O 1
ATOM 829 N N . CYS A 1 102 ? 20.327 -6.549 -24.764 1.00 87.69 102 CYS A N 1
ATOM 830 C CA . CYS A 1 102 ? 21.524 -7.019 -24.106 1.00 87.69 102 CYS A CA 1
ATOM 831 C C . CYS A 1 102 ? 22.730 -6.191 -24.552 1.00 87.69 102 CYS A C 1
ATOM 833 O O . CYS A 1 102 ? 23.043 -6.129 -25.736 1.00 87.69 102 CYS A O 1
ATOM 835 N N . PHE A 1 103 ? 23.454 -5.612 -23.597 1.00 87.75 103 PHE A N 1
ATOM 836 C CA . PHE A 1 103 ? 24.652 -4.812 -23.873 1.00 87.75 103 PHE A CA 1
ATOM 837 C C . PHE A 1 103 ? 25.868 -5.636 -24.329 1.00 87.75 103 PHE A C 1
ATOM 839 O O . PHE A 1 103 ? 26.883 -5.055 -24.687 1.00 87.75 103 PHE A O 1
ATOM 846 N N . VAL A 1 104 ? 25.787 -6.973 -24.296 1.00 88.06 104 VAL A N 1
ATOM 847 C CA . VAL A 1 104 ? 26.881 -7.870 -24.711 1.00 88.06 104 VAL A CA 1
ATOM 848 C C . VAL A 1 104 ? 26.683 -8.384 -26.135 1.00 88.06 104 VAL A C 1
ATOM 850 O O . VAL A 1 104 ? 27.636 -8.477 -26.895 1.00 88.06 104 VAL A O 1
ATOM 853 N N . CYS A 1 105 ? 25.455 -8.755 -26.498 1.00 89.00 105 CYS A N 1
ATOM 854 C CA . CYS A 1 105 ? 25.164 -9.390 -27.787 1.00 89.00 105 CYS A CA 1
ATOM 855 C C . CYS A 1 105 ? 24.186 -8.599 -28.664 1.00 89.00 105 CYS A C 1
ATOM 857 O O . CYS A 1 105 ? 23.761 -9.107 -29.703 1.00 89.00 105 CYS A O 1
ATOM 859 N N . ASN A 1 106 ? 23.774 -7.410 -28.214 1.00 88.50 106 ASN A N 1
ATOM 860 C CA . ASN A 1 106 ? 22.851 -6.487 -28.880 1.00 88.50 106 ASN A CA 1
ATOM 861 C C . ASN A 1 106 ? 21.482 -7.082 -29.258 1.00 88.50 106 ASN A C 1
ATOM 863 O O . ASN A 1 106 ? 20.716 -6.470 -29.999 1.00 88.50 106 ASN A O 1
ATOM 867 N N . SER A 1 107 ? 21.141 -8.255 -28.725 1.00 87.06 107 SER A N 1
ATOM 868 C CA . SER A 1 107 ? 19.851 -8.906 -28.949 1.00 87.06 107 SER A CA 1
ATOM 869 C C . SER A 1 107 ? 18.830 -8.433 -27.911 1.00 87.06 107 SER A C 1
ATOM 871 O O . SER A 1 107 ? 19.180 -8.205 -26.753 1.00 87.06 107 SER A O 1
ATOM 873 N N . ARG A 1 108 ? 17.568 -8.265 -28.318 1.00 86.81 108 ARG A N 1
ATOM 874 C CA . ARG A 1 108 ? 16.451 -7.923 -27.417 1.00 86.81 108 ARG A CA 1
ATOM 875 C C . ARG A 1 108 ? 15.957 -9.168 -26.673 1.00 86.81 108 ARG A C 1
ATOM 877 O O . ARG A 1 108 ? 16.258 -10.288 -27.081 1.00 86.81 108 ARG A O 1
ATOM 884 N N . GLY A 1 109 ? 15.192 -8.979 -25.601 1.00 85.88 109 GLY A N 1
ATOM 885 C CA . GLY A 1 109 ? 14.583 -10.084 -24.851 1.00 85.88 109 GLY A CA 1
ATOM 886 C C . GLY A 1 109 ? 15.337 -10.486 -23.583 1.00 85.88 109 GLY A C 1
ATOM 887 O O . GLY A 1 109 ? 14.863 -11.365 -22.872 1.00 85.88 109 GLY A O 1
ATOM 888 N N . HIS A 1 110 ? 16.507 -9.895 -23.308 1.00 86.31 110 HIS A N 1
ATOM 889 C CA . HIS A 1 110 ? 17.293 -10.168 -22.102 1.00 86.31 110 HIS A CA 1
ATOM 890 C C . HIS A 1 110 ? 18.313 -9.056 -21.811 1.00 86.31 110 HIS A C 1
ATOM 892 O O . HIS A 1 110 ? 18.763 -8.334 -22.700 1.00 86.31 110 HIS A O 1
ATOM 898 N N . ILE A 1 111 ? 18.743 -8.946 -20.554 1.00 86.69 111 ILE A N 1
ATOM 899 C CA . ILE A 1 111 ? 19.877 -8.098 -20.146 1.00 86.69 111 ILE A CA 1
ATOM 900 C C . ILE A 1 111 ? 21.208 -8.867 -20.165 1.00 86.69 111 ILE A C 1
ATOM 902 O O . ILE A 1 111 ? 21.222 -10.093 -20.131 1.00 86.69 111 ILE A O 1
ATOM 906 N N . ALA A 1 112 ? 22.339 -8.151 -20.121 1.00 83.81 112 ALA A N 1
ATOM 907 C CA . ALA A 1 112 ? 23.696 -8.726 -20.130 1.00 83.81 112 ALA A CA 1
ATOM 908 C C . ALA A 1 112 ? 23.912 -9.892 -19.143 1.00 83.81 112 ALA A C 1
ATOM 910 O O . ALA A 1 112 ? 24.588 -10.861 -19.476 1.00 83.81 112 ALA A O 1
ATOM 911 N N . ARG A 1 113 ? 23.289 -9.830 -17.957 1.00 82.62 113 ARG A N 1
ATOM 912 C CA . ARG A 1 113 ? 23.365 -10.876 -16.924 1.00 82.62 113 ARG A CA 1
ATOM 913 C C . ARG A 1 113 ? 22.754 -12.216 -17.354 1.00 82.62 113 ARG A C 1
ATOM 915 O O . ARG A 1 113 ? 23.213 -13.255 -16.898 1.00 82.62 113 ARG A O 1
ATOM 922 N N . ASN A 1 114 ? 21.737 -12.179 -18.212 1.00 82.19 114 ASN A N 1
ATOM 923 C CA . ASN A 1 114 ? 21.001 -13.348 -18.698 1.00 82.19 114 ASN A CA 1
ATOM 924 C C . ASN A 1 114 ? 21.367 -13.663 -20.161 1.00 82.19 114 ASN A C 1
ATOM 926 O O . ASN A 1 114 ? 20.580 -14.271 -20.881 1.00 82.19 114 ASN A O 1
ATOM 930 N N . CYS A 1 115 ? 22.526 -13.193 -20.636 1.00 87.12 115 CYS A N 1
ATOM 931 C CA . CYS A 1 115 ? 22.942 -13.390 -22.018 1.00 87.12 115 CYS A CA 1
ATOM 932 C C . CYS A 1 115 ? 23.334 -14.853 -22.271 1.00 87.12 115 CYS A C 1
ATOM 934 O O . CYS A 1 115 ? 24.298 -15.320 -21.666 1.00 87.12 115 CYS A O 1
ATOM 936 N N . PRO A 1 116 ? 22.679 -15.563 -23.208 1.00 86.31 116 PRO A N 1
ATOM 937 C CA . PRO A 1 116 ? 22.987 -16.967 -23.492 1.00 86.31 116 PRO A CA 1
ATOM 938 C C . PRO A 1 116 ? 24.368 -17.152 -24.136 1.00 86.31 116 PRO A C 1
ATOM 940 O O . PRO A 1 116 ? 24.907 -18.251 -24.135 1.00 86.31 116 PRO A O 1
ATOM 943 N N . LYS A 1 117 ? 24.958 -16.076 -24.678 1.00 85.12 117 LYS A N 1
ATOM 944 C CA . LYS A 1 117 ? 26.317 -16.079 -25.244 1.00 85.12 117 LYS A CA 1
ATOM 945 C C . LYS A 1 117 ? 27.410 -15.886 -24.186 1.00 85.12 117 LYS A C 1
ATOM 947 O O . LYS A 1 117 ? 28.587 -15.924 -24.526 1.00 85.12 117 LYS A O 1
ATOM 952 N N . VAL A 1 118 ? 27.043 -15.631 -22.928 1.00 79.12 118 VAL A N 1
ATOM 953 C CA . VAL A 1 118 ? 27.997 -15.438 -21.832 1.00 79.12 118 VAL A CA 1
ATOM 954 C C . VAL A 1 118 ? 28.095 -16.734 -21.035 1.00 79.12 118 VAL A C 1
ATOM 956 O O . VAL A 1 118 ? 27.235 -17.044 -20.219 1.00 79.12 118 VAL A O 1
ATOM 959 N N . THR A 1 119 ? 29.186 -17.471 -21.240 1.00 69.81 119 THR A N 1
ATOM 960 C CA . THR A 1 119 ? 29.481 -18.741 -20.550 1.00 69.81 119 THR A CA 1
ATOM 961 C C . THR A 1 119 ? 29.773 -18.553 -19.055 1.00 69.81 119 THR A C 1
ATOM 963 O O . THR A 1 119 ? 29.813 -19.521 -18.303 1.00 69.81 119 THR A O 1
ATOM 966 N N . ASN A 1 120 ? 29.974 -17.309 -18.595 1.00 67.94 120 ASN A N 1
ATOM 967 C CA . ASN A 1 120 ? 30.257 -17.012 -17.195 1.00 67.94 120 ASN A CA 1
ATOM 968 C C . ASN A 1 120 ? 29.529 -15.731 -16.720 1.00 67.94 120 ASN A C 1
ATOM 970 O O . ASN A 1 120 ? 30.031 -14.620 -16.923 1.00 67.94 120 ASN A O 1
ATOM 974 N N . PRO A 1 121 ? 28.342 -15.839 -16.089 1.00 61.06 121 PRO A N 1
ATOM 975 C CA . PRO A 1 121 ? 27.495 -14.686 -15.753 1.00 61.06 121 PRO A CA 1
ATOM 976 C C . PRO A 1 121 ? 28.140 -13.716 -14.749 1.00 61.06 121 PRO A C 1
ATOM 978 O O . PRO A 1 121 ? 27.697 -12.574 -14.625 1.00 61.06 121 PRO A O 1
ATOM 981 N N . ASN A 1 122 ? 29.213 -14.132 -14.068 1.00 61.81 122 ASN A N 1
ATOM 982 C CA . ASN A 1 122 ? 29.956 -13.301 -13.121 1.00 61.81 122 ASN A CA 1
ATOM 983 C C . ASN A 1 122 ? 30.857 -12.240 -13.774 1.00 61.81 122 ASN A C 1
ATOM 985 O O . ASN A 1 122 ? 31.244 -11.296 -13.091 1.00 61.81 122 ASN A O 1
ATOM 989 N N . GLN A 1 123 ? 31.168 -12.328 -15.073 1.00 59.50 123 GLN A N 1
ATOM 990 C CA . GLN A 1 123 ? 32.053 -11.343 -15.718 1.00 59.50 123 GLN A CA 1
ATOM 991 C C . GLN A 1 123 ? 31.345 -10.043 -16.133 1.00 59.50 123 GLN A C 1
ATOM 993 O O . GLN A 1 123 ? 31.995 -9.019 -16.320 1.00 59.50 123 GLN A O 1
ATOM 998 N N . THR A 1 124 ? 30.012 -10.041 -16.242 1.00 56.25 124 THR A N 1
ATOM 999 C CA . THR A 1 124 ? 29.247 -8.841 -16.647 1.00 56.25 124 THR A CA 1
ATOM 1000 C C . THR A 1 124 ? 28.839 -7.962 -15.462 1.00 56.25 124 THR A C 1
ATOM 1002 O O . THR A 1 124 ? 28.432 -6.815 -15.640 1.00 56.25 124 THR A O 1
ATOM 1005 N N . ALA A 1 125 ? 28.974 -8.472 -14.235 1.00 59.56 125 ALA A N 1
ATOM 1006 C CA . ALA A 1 125 ? 28.610 -7.782 -13.006 1.00 59.56 125 ALA A CA 1
ATOM 1007 C C . ALA A 1 125 ? 29.825 -7.114 -12.350 1.00 59.56 125 ALA A C 1
ATOM 1009 O O . ALA A 1 125 ? 30.100 -7.339 -11.172 1.00 59.56 125 ALA A O 1
ATOM 1010 N N . SER A 1 126 ? 30.526 -6.231 -13.068 1.00 63.59 126 SER A N 1
ATOM 1011 C CA . SER A 1 126 ? 31.434 -5.285 -12.409 1.00 63.59 126 SER A CA 1
ATOM 1012 C C . SER A 1 126 ? 30.607 -4.207 -11.701 1.00 63.59 126 SER A C 1
ATOM 1014 O O . SER A 1 126 ? 30.545 -3.045 -12.099 1.00 63.59 126 SER A O 1
ATOM 1016 N N . LYS A 1 127 ? 29.916 -4.596 -10.624 1.00 58.22 127 LYS A N 1
ATOM 1017 C CA . LYS A 1 127 ? 29.538 -3.647 -9.582 1.00 58.22 127 LYS A CA 1
ATOM 1018 C C . LYS A 1 127 ? 30.841 -3.271 -8.893 1.00 58.22 127 LYS A C 1
ATOM 1020 O O . LYS A 1 127 ? 31.200 -3.875 -7.885 1.00 58.22 127 LYS A O 1
ATOM 1025 N N . ARG A 1 128 ? 31.545 -2.259 -9.408 1.00 61.00 128 ARG A N 1
ATOM 1026 C CA . ARG A 1 128 ? 32.398 -1.453 -8.532 1.00 61.00 128 ARG A CA 1
ATOM 1027 C C . ARG A 1 128 ? 31.479 -0.994 -7.404 1.00 61.00 128 ARG A C 1
ATOM 1029 O O . ARG A 1 128 ? 30.606 -0.155 -7.628 1.00 61.00 128 ARG A O 1
ATOM 1036 N N . ARG A 1 129 ? 31.588 -1.612 -6.222 1.00 64.31 129 ARG A N 1
ATOM 1037 C CA . ARG A 1 129 ? 31.000 -1.037 -5.013 1.00 64.31 129 ARG A CA 1
ATOM 1038 C C . ARG A 1 129 ? 31.557 0.376 -4.963 1.00 64.31 129 ARG A C 1
ATOM 1040 O O . ARG A 1 129 ? 32.773 0.545 -4.963 1.00 64.31 129 ARG A O 1
ATOM 1047 N N . ARG A 1 130 ? 30.683 1.379 -5.009 1.00 65.00 130 ARG A N 1
ATOM 1048 C CA . ARG A 1 130 ? 31.101 2.730 -4.657 1.00 65.00 130 ARG A CA 1
ATOM 1049 C C . ARG A 1 130 ? 31.564 2.615 -3.198 1.00 65.00 130 ARG A C 1
ATOM 1051 O O . ARG A 1 130 ? 30.771 2.110 -2.398 1.00 65.00 130 ARG A O 1
ATOM 1058 N N . PRO A 1 131 ? 32.827 2.933 -2.864 1.00 63.91 131 PRO A N 1
ATOM 1059 C CA . PRO A 1 131 ? 33.244 2.979 -1.472 1.00 63.91 131 PRO A CA 1
ATOM 1060 C C . PRO A 1 131 ? 32.267 3.891 -0.741 1.00 63.91 131 PRO A C 1
ATOM 1062 O O . PRO A 1 131 ? 31.972 4.982 -1.227 1.00 63.91 131 PRO A O 1
ATOM 1065 N N . ILE A 1 132 ? 31.700 3.404 0.356 1.00 60.94 132 ILE A N 1
ATOM 1066 C CA . ILE A 1 132 ? 30.884 4.227 1.241 1.00 60.94 132 ILE A CA 1
ATOM 1067 C C . ILE A 1 132 ? 31.881 5.195 1.891 1.00 60.94 132 ILE A C 1
ATOM 1069 O O . ILE A 1 132 ? 32.833 4.707 2.506 1.00 60.94 132 ILE A O 1
ATOM 1073 N N . PRO A 1 133 ? 31.755 6.524 1.721 1.00 67.00 133 PRO A N 1
ATOM 1074 C CA . PRO A 1 133 ? 32.550 7.458 2.506 1.00 67.00 133 PRO A CA 1
ATOM 1075 C C . PRO A 1 133 ? 32.289 7.173 3.987 1.00 67.00 133 PRO A C 1
ATOM 1077 O O . PRO A 1 133 ? 31.136 7.124 4.408 1.00 67.00 133 PRO A O 1
ATOM 1080 N N . LEU A 1 134 ? 33.353 6.936 4.755 1.00 68.25 134 LEU A N 1
ATOM 1081 C CA . LEU A 1 134 ? 33.299 6.463 6.145 1.00 68.25 134 LEU A CA 1
ATOM 1082 C C . LEU A 1 134 ? 32.762 7.522 7.135 1.00 68.25 134 LEU A C 1
ATOM 1084 O O . LEU A 1 134 ? 32.733 7.271 8.330 1.00 68.25 134 LEU A O 1
ATOM 1088 N N . ASP A 1 135 ? 32.325 8.683 6.644 1.00 56.66 135 ASP A N 1
ATOM 1089 C CA . ASP A 1 135 ? 31.944 9.845 7.453 1.00 56.66 135 ASP A CA 1
ATOM 1090 C C . ASP A 1 135 ? 30.601 10.464 7.024 1.00 56.66 135 ASP A C 1
ATOM 1092 O O . ASP A 1 135 ? 30.415 11.674 6.991 1.00 56.66 135 ASP A O 1
ATOM 1096 N N . SER A 1 136 ? 29.636 9.635 6.620 1.00 55.78 136 SER A N 1
ATOM 1097 C CA . SER A 1 136 ? 28.254 10.100 6.457 1.00 55.78 136 SER A CA 1
ATOM 1098 C C . SER A 1 136 ? 27.403 9.527 7.577 1.00 55.78 136 SER A C 1
ATOM 1100 O O . SER A 1 136 ? 26.571 8.643 7.375 1.00 55.78 136 SER A O 1
ATOM 1102 N N . SER A 1 137 ? 27.644 10.036 8.782 1.00 57.12 137 SER A N 1
ATOM 1103 C CA . SER A 1 137 ? 26.691 9.964 9.886 1.00 57.12 137 SER A CA 1
ATOM 1104 C C . SER A 1 137 ? 25.498 10.854 9.538 1.00 57.12 137 SER A C 1
ATOM 1106 O O . SER A 1 137 ? 25.381 11.980 10.016 1.00 57.12 137 SER A O 1
ATOM 1108 N N . TYR A 1 138 ? 24.637 10.386 8.631 1.00 62.56 138 TYR A N 1
ATOM 1109 C CA . TYR A 1 138 ? 23.310 10.963 8.489 1.00 62.56 138 TYR A 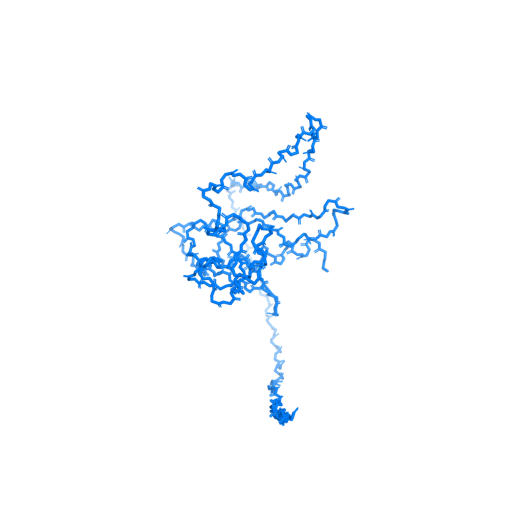CA 1
ATOM 1110 C C . TYR A 1 138 ? 22.459 10.396 9.631 1.00 62.56 138 TYR A C 1
ATOM 1112 O O . TYR A 1 138 ? 21.994 9.259 9.610 1.00 62.56 138 TYR A O 1
ATOM 1120 N N . GLU A 1 139 ? 22.316 11.185 10.686 1.00 62.06 139 GLU A N 1
ATOM 1121 C CA . GLU A 1 139 ? 21.268 10.984 11.680 1.00 62.06 139 GLU A CA 1
ATOM 1122 C C . GLU A 1 139 ? 19.943 11.350 11.000 1.00 62.06 139 GLU A C 1
ATOM 1124 O O . GLU A 1 139 ? 19.600 12.525 10.851 1.00 62.06 139 GLU A O 1
ATOM 1129 N N . ALA A 1 140 ? 19.217 10.345 10.504 1.00 49.53 140 ALA A N 1
ATOM 1130 C CA . ALA A 1 140 ? 17.854 10.541 10.030 1.00 49.53 140 ALA A CA 1
ATOM 1131 C C . ALA A 1 140 ? 16.997 10.982 11.226 1.00 49.53 140 ALA A C 1
ATOM 1133 O O . ALA A 1 140 ? 16.752 10.203 12.148 1.00 49.53 140 ALA A O 1
ATOM 1134 N N . THR A 1 141 ? 16.553 12.238 11.233 1.00 53.53 141 THR A N 1
ATOM 1135 C CA . THR A 1 141 ? 15.694 12.758 12.298 1.00 53.53 141 THR A CA 1
ATOM 1136 C C . THR A 1 141 ? 14.298 12.153 12.165 1.00 53.53 141 THR A C 1
ATOM 1138 O O . THR A 1 141 ? 13.459 12.600 11.387 1.00 53.53 141 THR A O 1
ATOM 1141 N N . VAL A 1 142 ? 14.043 11.091 12.931 1.00 53.78 142 VAL A N 1
ATOM 1142 C CA . VAL A 1 142 ? 12.719 10.480 13.073 1.00 53.78 142 VAL A CA 1
ATOM 1143 C C . VAL A 1 142 ? 11.947 11.262 14.130 1.00 53.78 142 VAL A C 1
ATOM 1145 O O . VAL A 1 142 ? 12.259 11.193 15.317 1.00 53.78 142 VAL A O 1
ATOM 1148 N N . THR A 1 143 ? 10.913 12.004 13.734 1.00 54.75 143 THR A N 1
ATOM 1149 C CA . THR A 1 143 ? 9.990 12.596 14.709 1.00 54.75 143 THR A CA 1
ATOM 1150 C C . THR A 1 143 ? 9.013 11.524 15.198 1.00 54.75 143 THR A C 1
ATOM 1152 O O . THR A 1 143 ? 7.953 11.300 14.612 1.00 54.75 143 THR A O 1
ATOM 1155 N N . VAL A 1 144 ? 9.371 10.847 16.289 1.00 54.62 144 VAL A N 1
ATOM 1156 C CA . VAL A 1 144 ? 8.464 9.965 17.037 1.00 54.62 144 VAL A CA 1
ATOM 1157 C C . VAL A 1 144 ? 7.519 10.842 17.861 1.00 54.62 144 VAL A C 1
ATOM 1159 O O . VAL A 1 144 ? 7.825 11.248 18.978 1.00 54.62 144 VAL A O 1
ATOM 1162 N N . LEU A 1 145 ? 6.359 11.183 17.297 1.00 51.38 145 LEU A N 1
ATOM 1163 C CA . LEU A 1 145 ? 5.291 11.877 18.026 1.00 51.38 145 LEU A CA 1
ATOM 1164 C C . LEU A 1 145 ? 4.400 10.851 18.736 1.00 51.38 145 LEU A C 1
ATOM 1166 O O . LEU A 1 145 ? 3.242 10.633 18.353 1.00 51.38 145 LEU A O 1
ATOM 1170 N N . SER A 1 146 ? 4.961 10.205 19.754 1.00 51.84 146 SER A N 1
ATOM 1171 C CA . SER A 1 146 ? 4.223 9.366 20.699 1.00 51.84 146 SER A CA 1
ATOM 1172 C C . SER A 1 146 ? 3.636 10.254 21.793 1.00 51.84 146 SER A C 1
ATOM 1174 O O . SER A 1 146 ? 4.356 11.024 22.424 1.00 51.84 146 SER A O 1
ATOM 1176 N N . ARG A 1 147 ? 2.323 10.170 22.031 1.00 56.00 147 ARG A N 1
ATOM 1177 C CA . ARG A 1 147 ? 1.723 10.750 23.242 1.00 56.00 147 ARG A CA 1
ATOM 1178 C C . ARG A 1 147 ? 2.031 9.825 24.428 1.00 56.00 147 ARG A C 1
ATOM 1180 O O . ARG A 1 147 ? 1.871 8.614 24.266 1.00 56.00 147 ARG A O 1
ATOM 1187 N N . PRO A 1 148 ? 2.406 10.344 25.609 1.00 43.22 148 PRO A N 1
ATOM 1188 C CA . PRO A 1 148 ? 2.356 9.566 26.837 1.00 43.22 148 PRO A CA 1
ATOM 1189 C C . PRO A 1 148 ? 0.904 9.169 27.114 1.00 43.22 148 PRO A C 1
ATOM 1191 O O . PRO A 1 148 ? -0.001 10.005 27.074 1.00 43.22 148 PRO A O 1
ATOM 1194 N N . VAL A 1 149 ? 0.681 7.885 27.375 1.00 42.88 149 VAL A N 1
ATOM 1195 C CA . VAL A 1 149 ? -0.562 7.406 27.979 1.00 42.88 149 VAL A CA 1
ATOM 1196 C C . VAL A 1 149 ? -0.496 7.789 29.454 1.00 42.88 149 VAL A C 1
ATOM 1198 O O . VAL A 1 149 ? 0.146 7.109 30.253 1.00 42.88 149 VAL A O 1
ATOM 1201 N N . GLU A 1 150 ? -1.128 8.906 29.806 1.00 40.22 150 GLU A N 1
ATOM 1202 C CA . GLU A 1 150 ? -1.431 9.234 31.198 1.00 40.22 150 GLU A CA 1
ATOM 1203 C C . GLU A 1 150 ? -2.334 8.124 31.744 1.00 40.22 150 GLU A C 1
ATOM 1205 O O . GLU A 1 150 ? -3.499 7.969 31.370 1.00 40.22 150 GLU A O 1
ATOM 1210 N N . THR A 1 151 ? -1.742 7.291 32.592 1.00 35.50 151 THR A N 1
ATOM 1211 C CA . THR A 1 151 ? -2.426 6.226 33.314 1.00 35.50 151 THR A CA 1
ATOM 1212 C C . THR A 1 151 ? -3.064 6.856 34.545 1.00 35.50 151 THR A C 1
ATOM 1214 O O . THR A 1 151 ? -2.409 7.002 35.571 1.00 35.50 151 THR A O 1
ATOM 1217 N N . LEU A 1 152 ? -4.337 7.240 34.463 1.00 39.44 152 LEU A N 1
ATOM 1218 C CA . LEU A 1 152 ? -5.122 7.554 35.658 1.00 39.44 152 LEU A CA 1
ATOM 1219 C C . LEU A 1 152 ? -5.939 6.325 36.050 1.00 39.44 152 LEU A C 1
ATOM 1221 O O . LEU A 1 152 ? -7.041 6.096 35.558 1.00 39.44 152 LEU A O 1
ATOM 1225 N N . SER A 1 153 ? -5.368 5.530 36.957 1.00 32.00 153 SER A N 1
ATOM 1226 C CA . SER A 1 153 ? -6.102 4.530 37.728 1.00 32.00 153 SER A CA 1
ATOM 1227 C C . SER A 1 153 ? -6.490 5.114 39.090 1.00 32.00 153 SER A C 1
ATOM 1229 O O . SER A 1 153 ? -5.652 5.258 39.969 1.00 32.00 153 SER A O 1
ATOM 1231 N N . SER A 1 154 ? -7.784 5.412 39.215 1.00 35.50 154 SER A N 1
ATOM 1232 C CA . SER A 1 154 ? -8.683 5.066 40.328 1.00 35.50 154 SER A CA 1
ATOM 1233 C C . SER A 1 154 ? -8.288 5.367 41.787 1.00 35.50 154 SER A C 1
ATOM 1235 O O . SER A 1 154 ? -7.514 4.623 42.382 1.00 35.50 154 SER A O 1
ATOM 1237 N N . THR A 1 155 ? -9.021 6.306 42.410 1.00 32.50 155 THR A N 1
ATOM 1238 C CA . THR A 1 155 ? -9.419 6.228 43.833 1.00 32.50 155 THR A CA 1
ATOM 1239 C C . THR A 1 155 ? -10.847 6.791 44.037 1.00 32.50 155 THR A C 1
ATOM 1241 O O . THR A 1 155 ? -11.019 7.992 44.172 1.00 32.50 155 THR A O 1
ATOM 1244 N N . VAL A 1 156 ? -11.844 5.890 43.972 1.00 40.62 156 VAL A N 1
ATOM 1245 C CA . VAL A 1 156 ? -13.120 5.711 44.741 1.00 40.62 156 VAL A CA 1
ATOM 1246 C C . VAL A 1 156 ? -14.046 6.922 45.121 1.00 40.62 156 VAL A C 1
ATOM 1248 O O . VAL A 1 156 ? -13.546 7.965 45.528 1.00 40.62 156 VAL A O 1
ATOM 1251 N N . PRO A 1 157 ? -15.408 6.778 45.075 1.00 48.38 157 PRO A N 1
ATOM 1252 C CA . PRO A 1 157 ? -16.427 7.838 45.298 1.00 48.38 157 PRO A CA 1
ATOM 1253 C C . PRO A 1 157 ? -16.972 7.853 46.768 1.00 48.38 157 PRO A C 1
ATOM 1255 O O . PRO A 1 157 ? -16.465 7.042 47.548 1.00 48.38 157 PRO A O 1
ATOM 1258 N N . PRO A 1 158 ? -17.951 8.704 47.215 1.00 46.09 158 PRO A N 1
ATOM 1259 C CA . PRO A 1 158 ? -19.388 8.598 46.850 1.00 46.09 158 PRO A CA 1
ATOM 1260 C C . PRO A 1 158 ? -20.269 9.893 46.905 1.00 46.09 158 PRO A C 1
ATOM 1262 O O . PRO A 1 158 ? -19.928 10.896 47.518 1.00 46.09 158 PRO A O 1
ATOM 1265 N N . THR A 1 159 ? -21.496 9.758 46.370 1.00 29.25 159 THR A N 1
ATOM 1266 C CA . THR A 1 159 ? -22.769 10.470 46.694 1.00 29.25 159 THR A CA 1
ATOM 1267 C C . THR A 1 159 ? -22.961 11.948 46.308 1.00 29.25 159 THR A C 1
ATOM 1269 O O . THR A 1 159 ? -22.378 12.839 46.907 1.00 29.25 159 THR A O 1
ATOM 1272 N N . SER A 1 160 ? -23.948 12.233 45.444 1.00 33.34 160 SER A N 1
ATOM 1273 C CA . SER A 1 160 ? -25.260 12.771 45.867 1.00 33.34 160 SER A CA 1
ATOM 1274 C C . SER A 1 160 ? -26.006 13.485 44.725 1.00 33.34 160 SER A C 1
ATOM 1276 O O . SER A 1 160 ? -25.494 14.421 44.121 1.00 33.34 160 SER A O 1
ATOM 1278 N N . SER A 1 161 ? -27.279 13.100 44.567 1.00 37.88 161 SER A N 1
ATOM 1279 C CA . SER A 1 161 ? -28.424 13.880 44.048 1.00 37.88 161 SER A CA 1
ATOM 1280 C C . SER A 1 161 ? -28.483 14.301 42.561 1.00 37.88 161 SER A C 1
ATOM 1282 O O . SER A 1 161 ? -27.861 15.261 42.126 1.00 37.88 161 SER A O 1
ATOM 1284 N N . ALA A 1 162 ? -29.378 13.620 41.830 1.00 35.47 162 ALA A N 1
ATOM 1285 C CA . ALA A 1 162 ? -30.174 14.133 40.698 1.00 35.47 162 ALA A CA 1
ATOM 1286 C C . ALA A 1 162 ? -31.146 15.260 41.163 1.00 35.47 162 ALA A C 1
ATOM 1288 O O . ALA A 1 162 ? -31.198 15.488 42.376 1.00 35.47 162 ALA A O 1
ATOM 1289 N N . PRO A 1 163 ? -32.003 15.894 40.318 1.00 46.16 163 PRO A N 1
ATOM 1290 C CA . PRO A 1 163 ? -32.276 15.738 38.872 1.00 46.16 163 PRO A CA 1
ATOM 1291 C C . PRO A 1 163 ? -32.175 17.086 38.093 1.00 46.16 163 PRO A C 1
ATOM 1293 O O . PRO A 1 163 ? -31.773 18.092 38.661 1.00 46.16 163 PRO A O 1
ATOM 1296 N N . VAL A 1 164 ? -32.418 17.174 36.776 1.00 32.78 164 VAL A N 1
ATOM 1297 C CA . VAL A 1 164 ? -33.712 17.598 36.185 1.00 32.78 164 VAL A CA 1
ATOM 1298 C C . VAL A 1 164 ? -33.637 17.540 34.642 1.00 32.78 164 VAL A C 1
ATOM 1300 O O . VAL A 1 164 ? -32.637 17.922 34.041 1.00 32.78 164 VAL A O 1
ATOM 1303 N N . LEU A 1 165 ? -34.737 17.063 34.044 1.00 35.31 165 LEU A N 1
ATOM 1304 C CA . LEU A 1 165 ? -35.133 17.077 32.626 1.00 35.31 165 LEU A CA 1
ATOM 1305 C C . LEU A 1 165 ? -35.013 18.453 31.940 1.00 35.31 165 LEU A C 1
ATOM 1307 O O . LEU A 1 165 ? -35.468 19.437 32.519 1.00 35.31 165 LEU A O 1
ATOM 1311 N N . HIS A 1 166 ? -34.673 18.473 30.643 1.00 34.56 166 HIS A N 1
ATOM 1312 C CA . HIS A 1 166 ? -35.615 18.962 29.615 1.00 34.56 166 HIS A CA 1
ATOM 1313 C C . HIS A 1 166 ? -35.199 18.603 28.174 1.00 34.56 166 HIS A C 1
ATOM 1315 O O . HIS A 1 166 ? -34.164 19.045 27.689 1.00 34.56 166 HIS A O 1
ATOM 1321 N N . GLU A 1 167 ? -36.050 17.782 27.552 1.00 31.44 167 GLU A N 1
ATOM 1322 C CA . GLU A 1 167 ? -36.698 17.910 26.236 1.00 31.44 167 GLU A CA 1
ATOM 1323 C C . GLU A 1 167 ? -35.905 18.246 24.951 1.00 31.44 167 GLU A C 1
ATOM 1325 O O . GLU A 1 167 ? -35.197 19.240 24.818 1.00 31.44 167 GLU A O 1
ATOM 1330 N N . ILE A 1 168 ? -36.179 17.404 23.949 1.00 37.03 168 ILE A N 1
ATOM 1331 C CA . ILE A 1 168 ? -35.870 17.494 22.513 1.00 37.03 168 ILE A CA 1
ATOM 1332 C C . ILE A 1 168 ? -36.754 18.593 21.868 1.00 37.03 168 ILE A C 1
ATOM 1334 O O . ILE A 1 168 ? -37.819 18.906 22.404 1.00 37.03 168 ILE A O 1
ATOM 1338 N N . PRO A 1 169 ? -36.421 19.112 20.670 1.00 37.56 169 PRO A N 1
ATOM 1339 C CA . PRO A 1 169 ? -37.169 18.598 19.522 1.00 37.56 169 PRO A CA 1
ATOM 1340 C C . PRO A 1 169 ? -36.356 18.409 18.233 1.00 37.56 169 PRO A C 1
ATOM 1342 O O . PRO A 1 169 ? -35.352 19.061 17.956 1.00 37.56 169 PRO A O 1
ATOM 1345 N N . ALA A 1 170 ? -36.877 17.476 17.443 1.00 31.86 170 ALA A N 1
ATOM 1346 C CA . ALA A 1 170 ? -36.507 17.143 16.082 1.00 31.86 170 ALA A CA 1
ATOM 1347 C C . ALA A 1 170 ? -36.914 18.235 15.076 1.00 31.86 170 ALA A C 1
ATOM 1349 O O . ALA A 1 170 ? -37.977 18.829 15.215 1.00 31.86 170 ALA A O 1
ATOM 1350 N N . THR A 1 171 ? -36.112 18.395 14.022 1.00 32.56 171 THR A N 1
ATOM 1351 C CA . THR A 1 171 ? -36.497 18.785 12.646 1.00 32.56 171 THR A CA 1
ATOM 1352 C C . THR A 1 171 ? -35.413 18.149 11.749 1.00 32.56 171 THR A C 1
ATOM 1354 O O . THR A 1 171 ? -34.234 18.368 12.004 1.00 32.56 171 THR A O 1
ATOM 1357 N N . SER A 1 172 ? -35.637 17.079 10.976 1.00 37.88 172 SER A N 1
ATOM 1358 C CA . SER A 1 172 ? -36.496 16.837 9.797 1.00 37.88 172 SER A CA 1
ATOM 1359 C C . SER A 1 172 ? -36.067 17.600 8.534 1.00 37.88 172 SER A C 1
ATOM 1361 O O . SER A 1 172 ? -35.706 18.763 8.630 1.00 37.88 172 SER A O 1
ATOM 1363 N N . GLU A 1 173 ? -36.205 16.907 7.389 1.00 43.25 173 GLU A N 1
ATOM 1364 C CA . GLU A 1 173 ? -35.925 17.272 5.975 1.00 43.25 173 GLU A CA 1
ATOM 1365 C C . GLU A 1 173 ? -34.468 16.999 5.537 1.00 43.25 173 GLU A C 1
ATOM 1367 O O . GLU A 1 173 ? -33.537 17.689 5.930 1.00 43.25 1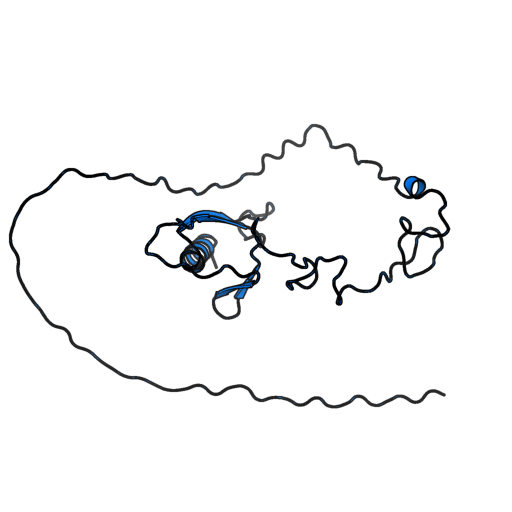73 GLU A O 1
ATOM 1372 N N . GLU A 1 17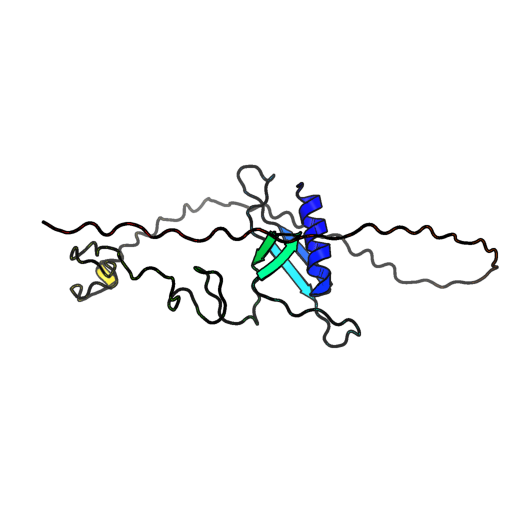4 ? -34.109 15.895 4.867 1.00 37.44 174 GLU A N 1
ATOM 1373 C CA . GLU A 1 174 ? -34.601 15.254 3.625 1.00 37.44 174 GLU A CA 1
ATOM 1374 C C . GLU A 1 174 ? -34.575 16.169 2.390 1.00 37.44 174 GLU A C 1
ATOM 1376 O O . GLU A 1 174 ? -35.522 16.910 2.187 1.00 37.44 174 GLU A O 1
ATOM 1381 N N . VAL A 1 175 ? -33.552 16.038 1.523 1.00 38.75 175 VAL A N 1
ATOM 1382 C CA . VAL A 1 175 ? -33.695 16.207 0.058 1.00 38.75 175 VAL A CA 1
ATOM 1383 C C . VAL A 1 175 ? -32.698 15.309 -0.703 1.00 38.75 175 VAL A C 1
ATOM 1385 O O . VAL A 1 175 ? -31.492 15.536 -0.719 1.00 38.75 175 VAL A O 1
ATOM 1388 N N . ALA A 1 176 ? -33.269 14.275 -1.324 1.00 36.38 176 ALA A N 1
ATOM 1389 C CA . ALA A 1 176 ? -33.070 13.750 -2.681 1.00 36.38 176 ALA A CA 1
ATOM 1390 C C . ALA A 1 176 ? -31.677 13.696 -3.370 1.00 36.38 176 ALA A C 1
ATOM 1392 O O . ALA A 1 176 ? -31.123 14.687 -3.829 1.00 36.38 176 ALA A O 1
ATOM 1393 N N . SER A 1 177 ? -31.283 12.445 -3.642 1.00 35.53 177 SER A N 1
ATOM 1394 C CA . SER A 1 177 ? -31.125 11.832 -4.978 1.00 35.53 177 SER A CA 1
ATOM 1395 C C . SER A 1 177 ? -30.025 12.293 -5.954 1.00 35.53 177 SER A C 1
ATOM 1397 O O . SER A 1 177 ? -30.012 13.400 -6.483 1.00 35.53 177 SER A O 1
ATOM 1399 N N . ALA A 1 178 ? -29.180 11.318 -6.303 1.00 41.97 178 ALA A N 1
ATOM 1400 C CA . ALA A 1 178 ? -28.279 11.300 -7.454 1.00 41.97 178 ALA A CA 1
ATOM 1401 C C . ALA A 1 178 ? -29.035 11.221 -8.800 1.00 41.97 178 ALA A C 1
ATOM 1403 O O . ALA A 1 178 ? -30.203 10.825 -8.849 1.00 41.97 178 ALA A O 1
ATOM 1404 N N . PRO A 1 179 ? -28.341 11.478 -9.924 1.00 40.91 179 PRO A N 1
ATOM 1405 C CA . PRO A 1 179 ? -28.106 10.353 -10.834 1.00 40.91 179 PRO A CA 1
ATOM 1406 C C . PRO A 1 179 ? -26.690 10.267 -11.437 1.00 40.91 179 PRO A C 1
ATOM 1408 O O . PRO A 1 179 ? -25.939 11.231 -11.541 1.00 40.91 179 PRO A O 1
ATOM 1411 N N . ALA A 1 180 ? -26.385 9.032 -11.835 1.00 42.56 180 ALA A N 1
ATOM 1412 C CA . ALA A 1 180 ? -25.140 8.469 -12.350 1.00 42.56 180 ALA A CA 1
ATOM 1413 C C . ALA A 1 180 ? -24.751 8.943 -13.785 1.00 42.56 180 ALA A C 1
ATOM 1415 O O . ALA A 1 180 ? -25.520 9.652 -14.440 1.00 42.56 180 ALA A O 1
ATOM 1416 N N . PRO A 1 181 ? -23.556 8.563 -14.293 1.00 44.47 181 PRO A N 1
ATOM 1417 C CA . PRO A 1 181 ? -22.871 9.219 -15.406 1.00 44.47 181 PRO A CA 1
ATOM 1418 C C . PRO A 1 181 ? -23.283 8.699 -16.792 1.00 44.47 181 PRO A C 1
ATOM 1420 O O . PRO A 1 181 ? -23.649 7.539 -16.976 1.00 44.47 181 PRO A O 1
ATOM 1423 N N . LYS A 1 182 ? -23.157 9.566 -17.805 1.00 44.22 182 LYS A N 1
ATOM 1424 C CA . LYS A 1 182 ? -23.357 9.216 -19.218 1.00 44.22 182 LYS A CA 1
ATOM 1425 C C . LYS A 1 182 ? -22.110 8.526 -19.776 1.00 44.22 182 LYS A C 1
ATOM 1427 O O . LYS A 1 182 ? -21.032 9.113 -19.835 1.00 44.22 182 LYS A O 1
ATOM 1432 N N . HIS A 1 183 ? -22.292 7.282 -20.206 1.00 37.59 183 HIS A N 1
ATOM 1433 C CA . HIS A 1 183 ? -21.351 6.515 -21.014 1.00 37.59 183 HIS A CA 1
ATOM 1434 C C . HIS A 1 183 ? -21.148 7.185 -22.380 1.00 37.59 183 HIS A C 1
ATOM 1436 O O . HIS A 1 183 ? -22.116 7.413 -23.104 1.00 37.59 183 HIS A O 1
ATOM 1442 N N . HIS A 1 184 ? -19.895 7.444 -22.759 1.00 45.72 184 HIS A N 1
ATOM 1443 C CA . HIS A 1 184 ? -19.530 7.747 -24.141 1.00 45.72 184 HIS A CA 1
ATOM 1444 C C . HIS A 1 184 ? -18.853 6.530 -24.777 1.00 45.72 184 HIS A C 1
ATOM 1446 O O . HIS A 1 184 ? -17.808 6.055 -24.336 1.00 45.72 184 HIS A O 1
ATOM 1452 N N . THR A 1 185 ? -19.529 6.025 -25.803 1.00 40.88 185 THR A N 1
ATOM 1453 C CA . THR A 1 185 ? -19.170 4.911 -26.677 1.00 40.88 185 THR A CA 1
ATOM 1454 C C . THR A 1 185 ? -17.916 5.211 -27.500 1.00 40.88 185 THR A C 1
ATOM 1456 O O . THR A 1 185 ? -17.741 6.315 -28.014 1.00 40.88 185 THR A O 1
ATOM 1459 N N . ALA A 1 186 ? -17.065 4.195 -27.642 1.00 36.75 186 ALA A N 1
ATOM 1460 C CA . ALA A 1 186 ? -15.872 4.189 -28.479 1.00 36.75 186 ALA A CA 1
ATOM 1461 C C . ALA A 1 186 ? -16.211 4.258 -29.981 1.00 36.75 186 ALA A C 1
ATOM 1463 O O . ALA A 1 186 ? -17.098 3.550 -30.456 1.00 36.75 186 ALA A O 1
ATOM 1464 N N . ALA A 1 187 ? -15.451 5.058 -30.734 1.00 48.69 187 ALA A N 1
ATOM 1465 C CA . ALA A 1 187 ? -15.418 5.032 -32.196 1.00 48.69 187 ALA A CA 1
ATOM 1466 C C . ALA A 1 187 ? -14.169 4.259 -32.681 1.00 48.69 187 ALA A C 1
ATOM 1468 O O . ALA A 1 187 ? -13.097 4.428 -32.093 1.00 48.69 187 ALA A O 1
ATOM 1469 N N . PRO A 1 188 ? -14.266 3.414 -33.726 1.00 48.62 188 PRO A N 1
ATOM 1470 C CA . PRO A 1 188 ? -13.131 2.651 -34.241 1.00 48.62 188 PRO A CA 1
ATOM 1471 C C . PRO A 1 188 ? -12.233 3.481 -35.178 1.00 48.62 188 PRO A C 1
ATOM 1473 O O . PRO A 1 188 ? -12.701 4.322 -35.943 1.00 48.62 188 PRO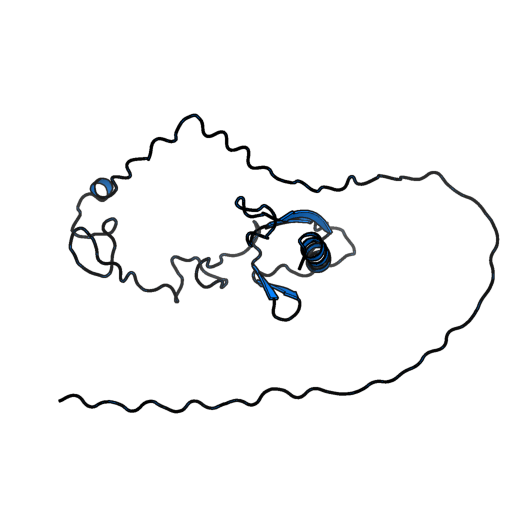 A O 1
ATOM 1476 N N . MET A 1 189 ? -10.926 3.209 -35.121 1.00 54.72 189 MET A N 1
ATOM 1477 C CA . MET A 1 189 ? -9.886 3.781 -35.989 1.00 54.72 189 MET A CA 1
ATOM 1478 C C . MET A 1 189 ? -9.913 3.151 -37.398 1.00 54.72 189 MET A C 1
ATOM 1480 O O . MET A 1 189 ? -10.177 1.952 -37.510 1.00 54.72 189 MET A O 1
ATOM 1484 N N . PRO A 1 190 ? -9.584 3.895 -38.472 1.00 59.38 190 PRO A N 1
ATOM 1485 C CA . PRO A 1 190 ? -9.472 3.331 -39.814 1.00 59.38 190 PRO A CA 1
ATOM 1486 C C . PRO A 1 190 ? -8.152 2.568 -40.020 1.00 59.38 190 PRO A C 1
ATOM 1488 O O . PRO A 1 190 ? -7.070 3.020 -39.648 1.00 59.38 190 PRO A O 1
ATOM 1491 N N . VAL A 1 191 ? -8.267 1.404 -40.661 1.00 54.53 191 VAL A N 1
ATOM 1492 C CA . VAL A 1 191 ? -7.172 0.540 -41.123 1.00 54.53 191 VAL A CA 1
ATOM 1493 C C . VAL A 1 191 ? -6.478 1.207 -42.314 1.00 54.53 191 VAL A C 1
ATOM 1495 O O . VAL A 1 191 ? -7.114 1.445 -43.337 1.00 54.53 191 VAL A O 1
ATOM 1498 N N . GLN A 1 192 ? -5.179 1.499 -42.205 1.00 56.59 192 GLN A N 1
ATOM 1499 C CA . GLN A 1 192 ? -4.366 1.904 -43.354 1.00 56.59 192 GLN A CA 1
ATOM 1500 C C . GLN A 1 192 ? -3.818 0.669 -44.071 1.00 56.59 192 GLN A C 1
ATOM 1502 O O . GLN A 1 192 ? -3.060 -0.127 -43.514 1.00 56.59 192 GLN A O 1
ATOM 1507 N N . THR A 1 193 ? -4.238 0.527 -45.322 1.00 53.31 193 THR A N 1
ATOM 1508 C CA . THR A 1 193 ? -3.780 -0.470 -46.284 1.00 53.31 193 THR A CA 1
ATOM 1509 C C . THR A 1 193 ? -2.347 -0.166 -46.710 1.00 53.31 193 THR A C 1
ATOM 1511 O O . THR A 1 193 ? -1.994 0.968 -47.020 1.00 53.31 193 THR A O 1
ATOM 1514 N N . ARG A 1 194 ? -1.528 -1.213 -46.724 1.00 47.75 194 ARG A N 1
ATOM 1515 C CA . ARG A 1 194 ? -0.132 -1.228 -47.158 1.00 47.75 194 ARG A CA 1
ATOM 1516 C C . ARG A 1 194 ? -0.070 -1.189 -48.693 1.00 47.75 194 ARG A C 1
ATOM 1518 O O . ARG A 1 194 ? -0.727 -2.011 -49.331 1.00 47.75 194 ARG A O 1
ATOM 1525 N N . GLN A 1 195 ? 0.725 -0.281 -49.254 1.00 54.84 195 GLN A N 1
ATOM 1526 C CA . GLN A 1 195 ? 1.352 -0.416 -50.575 1.00 54.84 195 GLN A CA 1
ATOM 1527 C C . GLN A 1 195 ? 2.860 -0.305 -50.380 1.00 54.84 195 GLN A C 1
ATOM 1529 O O . GLN A 1 195 ? 3.267 0.525 -49.534 1.00 54.84 195 GLN A O 1
#

Sequence (195 aa):
MSIEQLRDKLLNNFARYGIVRELVIYLDDWAQRWFSGNGCIYLERPPSSEIKFDPLTYNIPFDGDHSCLGTWSKMDKHCIYCKAMGHIRKDCPSLPTETRTCFVCNSRGHIARNCPKVTNPNQTASKRRRPIPLDSSYEATVTVLSRPVETLSSTVPPTSSAPVLHEIPATSEEVASAPAPKHHTAAPMPVQTRQ

Foldseek 3Di:
DFPVVVVVLVCVLCVLAANWQFKFFDADPVPSGDTPLDIDIDGDDDPPDPDDHDDDDQWRDRDDPDTHGDDDDPDAEADPPPRDGDDYVVPDPPNPQQQDQAPPPRDGRDYVLPDPPDPDSVVVPPPPPPPDPPPPPPPPDGPRPGDDPPDDDDDDDDDDDDDDDDDDDDDDDDDDDDDDDDDDDDDDDDDDDDD

InterPro domains:
  IPR001878 Zinc finger, CCHC-type [PF00098] (78-94)
  IPR001878 Zinc finger, CCHC-type [PF00098] (100-117)
  IPR001878 Zinc finger, CCHC-type [PS50158] (79-94)
  IPR001878 Zinc finger, CCHC-type [PS50158] (102-117)
  IPR001878 Zinc finger, CCHC-type [SM00343] (78-94)
  IPR001878 Zinc finger, CCHC-type [SM00343] (101-117)
  IPR036875 Zinc finger, CCHC-type superfamily [SSF57756] (76-118)